Protein AF-X5P1B4-F1 (afdb_monomer_lite)

Secondary structure (DSSP, 8-state):
-HHHHHHHHHHHHHHHHHHHHHHHHHHHHHTHHHH-GGGHHHHHHHHHHHHHHHHHHHTT-STTTHHHHHHHHHHHHHHHHHHHHHHHHH-GGGGGGGSTHHHHHHHHH-HHHHHHHHHHHHHTTTTHHHHHHTHHHH-HHHHHHHIIIIIHHHHHHHHHHHHHHHHHTTT--S-HHHHTTTGGGHHHHHHHHHHHHHHHHHHHHHHHH-

Radius of gyration: 18.95 Å; chains: 1; bounding box: 44×53×45 Å

Structure (mmCIF, N/CA/C/O backbone):
data_AF-X5P1B4-F1
#
_entry.id   AF-X5P1B4-F1
#
loop_
_atom_site.group_PDB
_atom_site.id
_atom_site.type_symbol
_atom_site.label_atom_id
_atom_site.label_alt_id
_atom_site.label_comp_id
_atom_site.label_asym_id
_atom_site.label_entity_id
_atom_site.label_seq_id
_atom_site.pdbx_PDB_ins_code
_atom_site.Cartn_x
_atom_site.Cartn_y
_atom_site.Cartn_z
_atom_site.occupancy
_atom_site.B_iso_or_equiv
_atom_site.auth_seq_id
_atom_site.auth_comp_id
_atom_site.auth_asym_id
_atom_site.auth_atom_id
_atom_site.pdbx_PDB_model_num
ATOM 1 N N . MET A 1 1 ? -8.099 34.482 13.324 1.00 72.50 1 MET A N 1
ATOM 2 C CA . MET A 1 1 ? -7.264 33.867 12.267 1.00 72.50 1 MET A CA 1
ATOM 3 C C . MET A 1 1 ? -6.942 32.407 12.576 1.00 72.50 1 MET A C 1
ATOM 5 O O . MET A 1 1 ? -7.313 31.563 11.778 1.00 72.50 1 MET A O 1
ATOM 9 N N . ILE A 1 2 ? -6.377 32.092 13.750 1.00 85.25 2 ILE A N 1
ATOM 10 C CA . ILE A 1 2 ? -6.062 30.707 14.1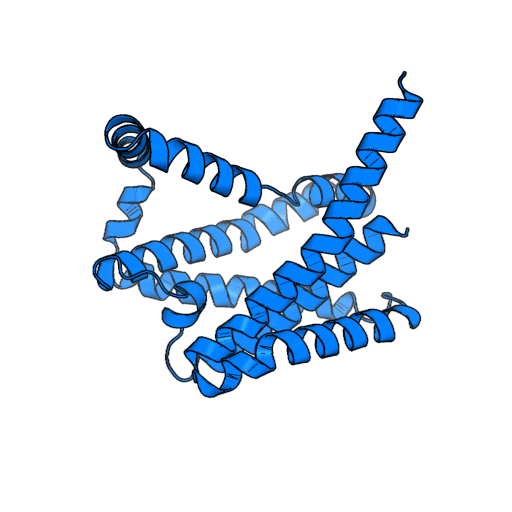72 1.00 85.25 2 ILE A CA 1
ATOM 11 C C . ILE A 1 2 ? -7.299 29.793 14.151 1.00 85.25 2 ILE A C 1
ATOM 13 O O . ILE A 1 2 ? -7.243 28.706 13.592 1.00 85.25 2 ILE A O 1
ATOM 17 N N . LEU A 1 3 ? -8.442 30.269 14.661 1.00 85.88 3 LEU A N 1
ATOM 18 C CA . LEU A 1 3 ? -9.695 29.504 14.647 1.00 85.88 3 LEU A CA 1
ATOM 19 C C . LEU A 1 3 ? -10.182 29.181 13.221 1.00 85.88 3 LEU A C 1
ATOM 21 O O . LEU A 1 3 ? -10.647 28.081 12.965 1.00 85.88 3 LEU A O 1
ATOM 25 N N . GLY A 1 4 ? -10.034 30.122 12.281 1.00 88.94 4 GLY A N 1
ATOM 26 C CA . GLY A 1 4 ? -10.436 29.924 10.884 1.00 88.94 4 GLY A CA 1
ATOM 27 C C . GLY A 1 4 ? -9.553 28.906 10.165 1.00 88.94 4 GLY A C 1
ATOM 28 O O . GLY A 1 4 ? -10.066 28.031 9.482 1.00 88.94 4 GLY A O 1
ATOM 29 N N . ILE A 1 5 ? -8.236 28.967 10.384 1.00 90.31 5 ILE A N 1
ATOM 30 C CA . ILE A 1 5 ? -7.285 27.978 9.854 1.00 90.31 5 ILE A CA 1
ATOM 31 C C . ILE A 1 5 ? -7.555 26.594 10.466 1.00 90.31 5 ILE A C 1
ATOM 33 O O . ILE A 1 5 ? -7.533 25.599 9.750 1.00 90.31 5 ILE A O 1
ATOM 37 N N . GLY A 1 6 ? -7.883 26.535 11.762 1.00 87.12 6 GLY A N 1
ATOM 38 C CA . GLY A 1 6 ? -8.272 25.294 12.436 1.00 87.12 6 GLY A CA 1
ATOM 39 C C . GLY A 1 6 ? -9.547 24.670 11.862 1.00 87.12 6 GLY A C 1
ATOM 40 O O . GLY A 1 6 ? -9.573 23.471 11.609 1.00 87.12 6 GLY A O 1
ATOM 41 N N . ILE A 1 7 ? -10.577 25.479 11.585 1.00 90.62 7 ILE A N 1
ATOM 42 C CA . ILE A 1 7 ? -11.820 25.011 10.946 1.00 90.62 7 ILE A CA 1
ATOM 43 C C . ILE A 1 7 ? -11.540 24.474 9.538 1.00 90.62 7 ILE A C 1
ATOM 45 O O . ILE A 1 7 ? -12.045 23.412 9.181 1.00 90.62 7 ILE A O 1
ATOM 49 N N . VAL A 1 8 ? -10.710 25.171 8.754 1.00 91.00 8 VAL A N 1
ATOM 50 C CA . VAL A 1 8 ? -10.321 24.711 7.412 1.00 91.00 8 VAL A CA 1
ATOM 51 C C . VAL A 1 8 ? -9.575 23.377 7.496 1.00 91.00 8 VAL A C 1
ATOM 53 O O . VAL A 1 8 ? -9.954 22.435 6.805 1.00 91.00 8 VAL A O 1
ATOM 56 N N . GLY A 1 9 ? -8.587 23.251 8.387 1.00 84.12 9 GLY A N 1
ATOM 57 C CA . GLY A 1 9 ? -7.854 21.999 8.594 1.00 84.12 9 GLY A CA 1
ATOM 58 C C . GLY A 1 9 ? -8.762 20.834 8.996 1.00 84.12 9 GLY A C 1
ATOM 59 O O . GLY A 1 9 ? -8.704 19.773 8.382 1.00 84.12 9 GLY A O 1
ATOM 60 N N . ALA A 1 10 ? -9.664 21.051 9.958 1.00 82.50 10 ALA A N 1
ATOM 61 C CA . ALA A 1 10 ? -10.632 20.036 10.372 1.00 82.50 10 ALA A CA 1
ATOM 62 C C . ALA A 1 10 ? -11.568 19.627 9.221 1.00 82.50 10 ALA A C 1
ATOM 64 O O . ALA A 1 10 ? -11.827 18.443 9.032 1.00 82.50 10 ALA A O 1
ATOM 65 N N . SER A 1 11 ? -12.042 20.583 8.413 1.00 85.19 11 SER A N 1
ATOM 66 C CA . SER A 1 11 ? -12.909 20.284 7.264 1.00 85.19 11 SER A CA 1
ATOM 67 C C . SER A 1 11 ? -12.206 19.464 6.177 1.00 85.19 11 SER A C 1
ATOM 69 O O . SER A 1 11 ? -12.819 18.565 5.605 1.00 85.19 11 SER A O 1
ATOM 71 N N . LEU A 1 12 ? -10.916 19.724 5.933 1.00 85.12 12 LEU A N 1
ATOM 72 C CA . LEU A 1 12 ? -10.100 18.943 5.001 1.00 85.12 12 LEU A CA 1
ATOM 73 C C . LEU A 1 12 ? -9.875 17.517 5.519 1.00 85.12 12 LEU A C 1
ATOM 75 O O . LEU A 1 12 ? -10.022 16.571 4.752 1.00 85.12 12 LEU A O 1
ATOM 79 N N . PHE A 1 13 ? -9.610 17.361 6.820 1.00 80.19 13 PHE A N 1
ATOM 80 C CA . PHE A 1 13 ? -9.471 16.049 7.457 1.00 80.19 13 PHE A CA 1
ATOM 81 C C . PHE A 1 13 ? -10.766 15.224 7.384 1.00 80.19 13 PHE A C 1
ATOM 83 O O . PHE A 1 13 ? -10.730 14.045 7.049 1.00 80.19 13 PHE A O 1
ATOM 90 N N . PHE A 1 14 ? -11.929 15.846 7.609 1.00 80.69 14 PHE A N 1
ATOM 91 C CA . PHE A 1 14 ? -13.221 15.182 7.401 1.00 80.69 14 PHE A CA 1
ATOM 92 C C . PHE A 1 14 ? -13.440 14.768 5.941 1.00 80.69 14 PHE A C 1
ATOM 94 O O . PHE A 1 14 ? -13.997 13.701 5.689 1.00 80.69 14 PHE A O 1
ATOM 101 N N . GLY A 1 15 ? -13.005 15.592 4.984 1.00 82.81 15 GLY A N 1
ATOM 102 C CA . GLY A 1 15 ? -13.037 15.244 3.564 1.00 82.81 15 GLY A CA 1
ATOM 103 C C . GLY A 1 15 ? -12.228 13.980 3.265 1.00 82.81 15 GLY A C 1
ATOM 10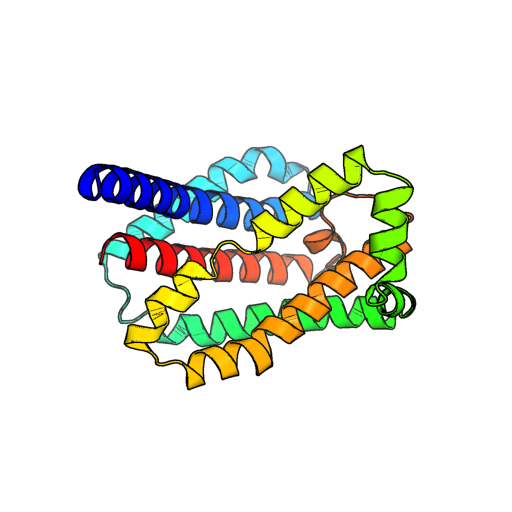4 O O . GLY A 1 15 ? -12.750 13.055 2.645 1.00 82.81 15 GLY A O 1
ATOM 105 N N . ASP A 1 16 ? -10.994 13.911 3.764 1.00 80.31 16 ASP A N 1
ATOM 106 C CA . ASP A 1 16 ? -10.127 12.738 3.614 1.00 80.31 16 ASP A CA 1
ATOM 107 C C . ASP A 1 16 ? -10.724 11.485 4.276 1.00 80.31 16 ASP A C 1
ATOM 109 O O . ASP A 1 16 ? -10.814 10.420 3.657 1.00 80.31 16 ASP A O 1
ATOM 113 N N . ALA A 1 17 ? -11.265 11.636 5.489 1.00 75.88 17 ALA A N 1
ATOM 114 C CA . ALA A 1 17 ? -11.892 10.546 6.228 1.00 75.88 17 ALA A CA 1
ATOM 115 C C . ALA A 1 17 ? -13.125 9.943 5.525 1.00 75.88 17 ALA A C 1
ATOM 117 O O . ALA A 1 17 ? -13.462 8.781 5.757 1.00 75.88 17 ALA A O 1
ATOM 118 N N . VAL A 1 18 ? -13.797 10.709 4.657 1.00 82.12 18 VAL A N 1
ATOM 119 C CA . VAL A 1 18 ? -14.939 10.242 3.853 1.00 82.12 18 VAL A CA 1
ATOM 120 C C . VAL A 1 18 ? -14.488 9.626 2.525 1.00 82.12 18 VAL A C 1
ATOM 122 O O . VAL A 1 18 ? -15.041 8.608 2.105 1.00 82.12 18 VAL A O 1
ATOM 125 N N . ILE A 1 19 ? -13.499 10.223 1.854 1.00 84.88 19 ILE A N 1
ATOM 126 C CA . ILE A 1 19 ? -13.048 9.788 0.522 1.00 84.88 19 ILE A CA 1
ATOM 127 C C . ILE A 1 19 ? -12.245 8.486 0.607 1.00 84.88 19 ILE A C 1
ATOM 129 O O . ILE A 1 19 ? -12.462 7.576 -0.197 1.00 84.88 19 ILE A O 1
ATOM 133 N N . THR A 1 20 ? -11.357 8.361 1.593 1.00 84.88 20 THR A N 1
ATOM 134 C CA . THR A 1 20 ? -10.425 7.232 1.704 1.00 84.88 20 THR A CA 1
ATOM 135 C C . THR A 1 20 ? -11.125 5.868 1.805 1.00 84.88 20 THR A C 1
ATOM 137 O O . THR A 1 20 ? -10.763 4.971 1.034 1.00 84.88 20 THR A O 1
ATOM 140 N N . PRO A 1 21 ? -12.168 5.673 2.640 1.00 83.56 21 PRO A N 1
ATOM 141 C CA . PRO A 1 21 ? -12.945 4.433 2.654 1.00 83.56 21 PRO A CA 1
ATOM 142 C C . PRO A 1 21 ? -13.605 4.104 1.313 1.00 83.56 21 PRO A C 1
ATOM 144 O O . PRO A 1 21 ? -13.588 2.956 0.869 1.00 83.56 21 PRO A O 1
ATOM 147 N N . ALA A 1 22 ? -14.175 5.115 0.650 1.00 86.56 22 ALA A N 1
ATOM 148 C CA . ALA A 1 22 ? -14.893 4.928 -0.603 1.00 86.56 22 ALA A CA 1
ATOM 149 C C . ALA A 1 22 ? -13.952 4.479 -1.727 1.00 86.56 22 ALA A C 1
ATOM 151 O O . ALA A 1 22 ? -14.224 3.478 -2.391 1.00 86.56 22 ALA A O 1
ATOM 152 N N . ILE A 1 23 ? -12.826 5.179 -1.896 1.00 87.88 23 ILE A N 1
ATOM 153 C CA . ILE A 1 23 ? -11.827 4.854 -2.918 1.00 87.88 23 ILE A CA 1
ATOM 154 C C . ILE A 1 23 ? -11.142 3.522 -2.608 1.00 87.88 23 ILE A C 1
ATOM 156 O O . ILE A 1 23 ? -10.987 2.699 -3.503 1.00 87.88 23 ILE A O 1
ATOM 160 N N . SER A 1 24 ? -10.795 3.255 -1.347 1.00 87.44 24 SER A N 1
ATOM 161 C CA . SER A 1 24 ? -10.120 2.006 -0.969 1.00 87.44 24 SER A CA 1
ATOM 162 C C . SER A 1 24 ? -10.977 0.773 -1.267 1.00 87.44 24 SER A C 1
ATOM 164 O O . SER A 1 24 ? -10.501 -0.171 -1.898 1.00 87.44 24 SER A O 1
ATOM 166 N N . VAL A 1 25 ? -12.252 0.778 -0.856 1.00 87.50 25 VAL A N 1
ATOM 167 C CA . VAL A 1 25 ? -13.157 -0.358 -1.103 1.00 87.50 25 VAL A CA 1
ATOM 168 C C . VAL A 1 25 ? -13.472 -0.495 -2.592 1.00 87.50 25 VAL A C 1
ATOM 170 O O . VAL A 1 25 ? -13.542 -1.617 -3.088 1.00 87.50 25 VAL A O 1
ATOM 173 N N . LEU A 1 26 ? -13.621 0.612 -3.328 1.00 89.50 26 LEU A N 1
ATOM 174 C CA . LEU A 1 26 ? -13.794 0.565 -4.781 1.00 89.50 26 LEU A CA 1
ATOM 175 C C . LEU A 1 26 ? -12.597 -0.117 -5.460 1.00 89.50 26 LEU A C 1
ATOM 177 O O . LEU A 1 26 ? -12.790 -1.105 -6.164 1.00 89.50 26 LEU A O 1
ATOM 181 N N . SER A 1 27 ? -11.373 0.329 -5.165 1.00 86.94 27 SER A N 1
ATOM 182 C CA . SER A 1 27 ? -10.138 -0.230 -5.732 1.00 86.94 27 SER A CA 1
ATOM 183 C C . SER A 1 27 ? -9.953 -1.718 -5.416 1.00 86.94 27 SER A C 1
ATOM 185 O O . SER A 1 27 ? -9.462 -2.473 -6.253 1.00 86.94 27 SER A O 1
ATOM 187 N N . ALA A 1 28 ? -10.366 -2.180 -4.229 1.00 86.00 28 ALA A N 1
ATOM 188 C CA . ALA A 1 28 ? -10.330 -3.605 -3.891 1.00 86.00 28 ALA A CA 1
ATOM 189 C C . ALA A 1 28 ? -11.310 -4.436 -4.738 1.00 86.00 28 ALA A C 1
ATOM 191 O O . ALA A 1 28 ? -10.983 -5.547 -5.160 1.00 86.00 28 ALA A O 1
ATOM 192 N N . VAL A 1 29 ? -12.504 -3.895 -4.996 1.00 84.69 29 VAL A N 1
ATOM 193 C CA . VAL A 1 29 ? -13.578 -4.559 -5.749 1.00 84.69 29 VAL A CA 1
ATOM 194 C C . VAL A 1 29 ? -13.324 -4.522 -7.261 1.00 84.69 29 VAL A C 1
ATOM 196 O O . VAL A 1 29 ? -13.698 -5.460 -7.967 1.00 84.69 29 VAL A O 1
ATOM 199 N N . GLU A 1 30 ? -12.632 -3.500 -7.770 1.00 84.50 30 GLU A N 1
ATOM 200 C CA . GLU A 1 30 ? -12.236 -3.398 -9.182 1.00 84.50 30 GLU A CA 1
ATOM 201 C C . GLU A 1 30 ? -11.391 -4.584 -9.661 1.00 84.50 30 GLU A C 1
ATOM 203 O O . GLU A 1 30 ? -11.458 -4.943 -10.837 1.00 84.50 30 GLU A O 1
ATOM 208 N N . GLY A 1 31 ? -10.686 -5.278 -8.761 1.00 77.31 31 GLY A N 1
ATOM 209 C CA . GLY A 1 31 ? -9.964 -6.508 -9.092 1.00 77.31 31 GLY A CA 1
ATOM 210 C C . GLY A 1 31 ? -10.834 -7.621 -9.676 1.00 77.31 31 GLY A C 1
ATOM 211 O O . GLY A 1 31 ? -10.343 -8.459 -10.431 1.00 77.31 31 GLY A O 1
ATOM 212 N N . MET A 1 32 ? -12.145 -7.611 -9.415 1.00 77.25 32 MET A N 1
ATOM 213 C CA . MET A 1 32 ? -13.078 -8.555 -10.040 1.00 77.25 32 MET A CA 1
ATOM 214 C C . MET A 1 32 ? -13.200 -8.359 -11.558 1.00 77.25 32 MET A C 1
ATOM 216 O O . MET A 1 32 ? -13.499 -9.321 -12.267 1.00 77.25 32 MET A O 1
ATOM 220 N N . ASN A 1 33 ? -12.940 -7.152 -12.073 1.00 77.94 33 ASN A N 1
ATOM 221 C CA . ASN A 1 33 ? -12.970 -6.881 -13.513 1.00 77.94 33 ASN A CA 1
ATOM 222 C C . ASN A 1 33 ? -11.871 -7.637 -14.265 1.00 77.94 33 ASN A C 1
ATOM 224 O O . ASN A 1 33 ? -12.059 -7.978 -15.432 1.00 77.94 33 ASN A O 1
ATOM 228 N N . VAL A 1 34 ? -10.758 -7.939 -13.588 1.00 73.50 34 VAL A N 1
ATOM 229 C CA . VAL A 1 34 ? -9.659 -8.749 -14.135 1.00 73.50 34 VAL A CA 1
ATOM 230 C C . VAL A 1 34 ? -10.059 -10.226 -14.235 1.00 73.50 34 VAL A C 1
ATOM 232 O O . VAL A 1 34 ? -9.610 -10.923 -15.139 1.00 73.50 34 VAL A O 1
ATOM 235 N N . VAL A 1 35 ? -10.960 -10.703 -13.362 1.00 69.75 35 VAL A N 1
ATOM 236 C CA . VAL A 1 35 ? -11.510 -12.073 -13.424 1.00 69.75 35 VAL A CA 1
ATOM 237 C C . VAL A 1 35 ? -12.472 -12.218 -14.605 1.00 69.75 35 VAL A C 1
ATOM 239 O O . VAL A 1 35 ? -12.392 -13.178 -15.369 1.00 69.75 35 VAL A O 1
ATOM 242 N N . THR A 1 36 ? -13.427 -11.293 -14.740 1.00 74.25 36 THR A N 1
ATOM 243 C CA . THR A 1 36 ? -14.328 -11.244 -15.895 1.00 74.25 36 THR A CA 1
ATOM 244 C C . THR A 1 36 ? -14.864 -9.829 -16.116 1.00 74.25 36 THR A C 1
ATOM 246 O O . THR A 1 36 ? -15.416 -9.227 -15.188 1.00 74.25 36 THR A O 1
ATOM 249 N N . PRO A 1 37 ? -14.830 -9.319 -17.364 1.00 74.50 37 PRO A N 1
ATOM 250 C CA . PRO A 1 37 ? -15.434 -8.032 -17.713 1.00 74.50 37 PRO A CA 1
ATOM 251 C C . PRO A 1 37 ? -16.939 -7.966 -17.419 1.00 74.50 37 PRO A C 1
ATOM 253 O O . PRO A 1 37 ? -17.511 -6.885 -17.353 1.00 74.50 37 PRO A O 1
ATOM 256 N N . THR A 1 38 ? -17.594 -9.113 -17.213 1.00 78.06 38 THR A N 1
ATOM 257 C CA . THR A 1 38 ? -19.023 -9.198 -16.870 1.00 78.06 38 THR A CA 1
ATOM 258 C C . THR A 1 38 ? -19.342 -8.530 -15.527 1.00 78.06 38 THR A C 1
ATOM 260 O O . THR A 1 38 ? -20.476 -8.108 -15.313 1.00 78.06 38 THR A O 1
ATOM 263 N N . PHE A 1 39 ? -18.362 -8.398 -14.624 1.00 79.19 39 PHE A N 1
ATOM 264 C CA . PHE A 1 39 ? -18.570 -7.772 -13.317 1.00 79.19 39 PHE A CA 1
ATOM 265 C C . PHE A 1 39 ? -18.489 -6.240 -13.319 1.00 79.19 39 PHE A C 1
ATOM 267 O O . PHE A 1 39 ? -18.926 -5.641 -12.338 1.00 79.19 39 PHE A O 1
ATOM 274 N N . GLN A 1 40 ? -18.054 -5.602 -14.414 1.00 80.69 40 GLN A N 1
ATOM 275 C CA . GLN A 1 40 ? -17.952 -4.136 -14.546 1.00 80.69 40 GLN A CA 1
ATOM 276 C C . GLN A 1 40 ? -19.198 -3.378 -14.048 1.00 80.69 40 GLN A C 1
ATOM 278 O O . GLN A 1 40 ? -19.058 -2.502 -13.192 1.00 80.69 40 GLN A O 1
ATOM 283 N N . PRO A 1 41 ? -20.431 -3.732 -14.471 1.00 87.25 41 PRO A N 1
ATOM 284 C CA . PRO A 1 41 ? -21.637 -3.028 -14.026 1.00 87.25 41 PRO A CA 1
ATOM 285 C C . PRO A 1 41 ? -21.956 -3.220 -12.536 1.00 87.25 41 PRO A C 1
ATOM 287 O O . PRO A 1 41 ? -22.737 -2.459 -11.968 1.00 87.25 41 PRO A O 1
ATOM 290 N N . TYR A 1 42 ? -21.382 -4.247 -11.904 1.00 86.19 42 TYR A N 1
ATOM 291 C CA . TYR A 1 42 ? -21.655 -4.634 -10.522 1.00 86.19 42 TYR A CA 1
ATOM 292 C C . TYR A 1 42 ? -20.629 -4.097 -9.523 1.00 86.19 42 TYR A C 1
ATOM 294 O O . TYR A 1 42 ? -20.919 -4.118 -8.329 1.00 86.19 42 TYR A O 1
ATOM 302 N N . VAL A 1 43 ? -19.482 -3.575 -9.979 1.00 86.00 43 VAL A N 1
ATOM 303 C CA . VAL A 1 43 ? -18.433 -3.023 -9.104 1.00 86.00 43 VAL A CA 1
ATOM 304 C C . VAL A 1 43 ? -18.999 -1.933 -8.196 1.00 86.00 43 VAL A C 1
ATOM 306 O O . VAL A 1 43 ? -18.974 -2.079 -6.977 1.00 86.00 43 VAL A O 1
ATOM 309 N N . VAL A 1 44 ? -19.599 -0.887 -8.774 1.00 89.88 44 VAL A N 1
ATOM 310 C CA . VAL A 1 44 ? -20.133 0.246 -7.998 1.00 89.88 44 VAL A CA 1
ATOM 311 C C . VAL A 1 44 ? -21.262 -0.183 -7.041 1.00 89.88 44 VAL A C 1
ATOM 313 O O . VAL A 1 44 ? -21.165 0.130 -5.852 1.00 89.88 44 VAL A O 1
ATOM 316 N N . PRO A 1 45 ? -22.306 -0.928 -7.475 1.00 91.50 45 PRO A N 1
ATOM 317 C CA . PRO A 1 45 ? -23.325 -1.437 -6.556 1.00 91.50 45 PRO A CA 1
ATOM 318 C C . PRO A 1 45 ? -22.754 -2.288 -5.418 1.00 91.50 45 PRO A C 1
ATOM 320 O O . PRO A 1 45 ? -23.186 -2.143 -4.275 1.00 91.50 45 PRO A O 1
ATOM 323 N N . LEU A 1 46 ? -21.779 -3.155 -5.703 1.00 87.62 46 LEU A N 1
ATOM 324 C CA . LEU A 1 46 ? -21.183 -4.015 -4.686 1.00 87.62 46 LEU A CA 1
ATOM 325 C C . LEU A 1 46 ? -20.372 -3.205 -3.671 1.00 87.62 46 LEU A C 1
ATOM 327 O O . LEU A 1 46 ? -20.522 -3.426 -2.472 1.00 87.62 46 LEU A O 1
ATOM 331 N N . THR A 1 47 ? -19.582 -2.228 -4.123 1.00 88.00 47 THR A N 1
ATOM 332 C CA . THR A 1 47 ? -18.867 -1.294 -3.243 1.00 88.00 47 THR A CA 1
ATOM 333 C C . THR A 1 47 ? -19.832 -0.573 -2.302 1.00 88.00 47 THR A C 1
ATOM 335 O O . THR A 1 47 ? -19.577 -0.517 -1.101 1.00 88.00 47 THR A O 1
ATOM 338 N N . LEU A 1 48 ? -20.977 -0.091 -2.803 1.00 89.94 48 LEU A N 1
ATOM 339 C CA . LEU A 1 48 ? -22.003 0.546 -1.967 1.00 89.94 48 LEU A CA 1
ATOM 340 C C . LEU A 1 48 ? -22.578 -0.414 -0.917 1.00 89.94 48 LEU A C 1
ATOM 342 O O . LEU A 1 48 ? -22.750 -0.022 0.235 1.00 89.94 48 LEU A O 1
ATOM 346 N N . VAL A 1 49 ? -22.847 -1.669 -1.290 1.00 90.62 49 VAL A N 1
ATOM 347 C CA . VAL A 1 49 ? -23.340 -2.699 -0.359 1.00 90.62 49 VAL A CA 1
ATOM 348 C C . VAL A 1 49 ? -22.300 -3.026 0.713 1.00 90.62 49 VAL A C 1
ATOM 350 O O . VAL A 1 49 ? -22.652 -3.118 1.891 1.00 90.62 49 VAL A O 1
ATOM 353 N N . ILE A 1 50 ? -21.027 -3.170 0.333 1.00 86.00 50 ILE A N 1
ATOM 354 C CA . ILE A 1 50 ? -19.927 -3.424 1.271 1.00 86.00 50 ILE A CA 1
ATOM 355 C C . ILE A 1 50 ? -19.808 -2.256 2.245 1.00 86.00 50 ILE A C 1
ATOM 357 O O . ILE A 1 50 ? -19.862 -2.478 3.451 1.00 86.00 50 ILE A O 1
ATOM 361 N N . LEU A 1 51 ? -19.733 -1.017 1.751 1.00 84.62 51 LEU A N 1
ATOM 362 C CA . LEU A 1 51 ? -19.676 0.172 2.602 1.00 84.62 51 LEU A CA 1
ATOM 363 C C . LEU A 1 51 ? -20.885 0.239 3.544 1.00 84.62 51 LEU A C 1
ATOM 365 O O . LEU A 1 51 ? -20.705 0.400 4.749 1.00 84.62 51 LEU A O 1
ATOM 369 N N . ALA A 1 52 ? -22.106 0.034 3.043 1.00 87.31 52 ALA A N 1
ATOM 370 C CA . ALA A 1 52 ? -23.308 0.030 3.873 1.00 87.31 52 ALA A CA 1
ATOM 371 C C . ALA A 1 52 ? -23.240 -1.022 4.994 1.00 87.31 52 ALA A C 1
ATOM 373 O O . ALA A 1 52 ? -23.579 -0.713 6.135 1.00 87.31 52 ALA A O 1
ATOM 374 N N . MET A 1 53 ? -22.755 -2.237 4.709 1.00 83.75 53 MET A N 1
ATOM 375 C CA . MET A 1 53 ? -22.531 -3.263 5.736 1.00 83.75 53 MET A CA 1
ATOM 376 C C . MET A 1 53 ? -21.464 -2.849 6.753 1.00 83.75 53 MET A C 1
ATOM 378 O O . MET A 1 53 ? -21.668 -3.002 7.954 1.00 83.75 53 MET A O 1
ATOM 382 N N . VAL A 1 54 ? -20.340 -2.308 6.285 1.00 77.12 54 VAL A N 1
ATOM 383 C CA . VAL A 1 54 ? -19.213 -1.856 7.116 1.00 77.12 54 VAL A CA 1
ATOM 384 C C . VAL A 1 54 ? -19.665 -0.775 8.098 1.00 77.12 54 VAL A C 1
ATOM 386 O O . VAL A 1 54 ? -19.405 -0.892 9.297 1.00 77.12 54 VAL A O 1
ATOM 389 N N . PHE A 1 55 ? -20.409 0.225 7.620 1.00 77.69 55 PHE A N 1
ATOM 390 C CA . PHE A 1 55 ? -21.018 1.265 8.455 1.00 77.69 55 PHE A CA 1
ATOM 391 C C . PHE A 1 55 ? -22.133 0.714 9.357 1.00 77.69 55 PHE A C 1
ATOM 393 O O . PHE A 1 55 ? -22.270 1.136 10.503 1.00 77.69 55 PHE A O 1
ATOM 400 N N . ALA A 1 56 ? -22.922 -0.259 8.895 1.00 81.06 56 ALA A N 1
ATOM 401 C CA . ALA A 1 56 ? -23.975 -0.862 9.711 1.00 81.06 56 ALA A CA 1
ATOM 402 C C . ALA A 1 56 ? -23.420 -1.681 10.884 1.00 81.06 56 ALA A C 1
ATOM 404 O O . ALA A 1 56 ? -24.025 -1.679 11.953 1.00 81.06 56 ALA A O 1
ATOM 405 N N . VAL A 1 57 ? -22.285 -2.366 10.711 1.00 73.44 57 VAL A N 1
ATOM 406 C CA . VAL A 1 57 ? -21.636 -3.165 11.764 1.00 73.44 57 VAL A CA 1
ATOM 407 C C . VAL A 1 57 ? -20.918 -2.279 12.792 1.00 73.44 57 VAL A C 1
ATOM 409 O O . VAL A 1 57 ? -20.855 -2.647 13.964 1.00 73.44 57 VAL A O 1
ATOM 412 N N . GLN A 1 58 ? -20.467 -1.077 12.408 1.00 70.12 58 GLN A N 1
ATOM 413 C CA . GLN A 1 58 ? -19.791 -0.128 13.313 1.00 70.12 58 GLN A CA 1
ATOM 414 C C . GLN A 1 58 ? -20.579 0.195 14.579 1.00 70.12 58 GLN A C 1
ATOM 416 O O . GLN A 1 58 ? -19.992 0.333 15.652 1.00 70.12 58 GLN A O 1
ATOM 421 N N . ARG A 1 59 ? -21.912 0.265 14.485 1.00 69.38 59 ARG A N 1
ATOM 422 C CA . ARG A 1 59 ? -22.786 0.597 15.624 1.00 69.38 59 ARG A CA 1
ATOM 423 C C . ARG A 1 59 ? -22.653 -0.359 16.815 1.00 69.38 59 ARG A C 1
ATOM 425 O O . ARG A 1 59 ? -23.133 -0.033 17.895 1.00 69.38 59 ARG A O 1
ATOM 432 N N . PHE A 1 60 ? -22.086 -1.550 16.612 1.00 67.12 60 PHE A N 1
ATOM 433 C CA . PHE A 1 60 ? -21.941 -2.578 17.643 1.00 67.12 60 PHE A CA 1
ATOM 434 C C . PHE A 1 60 ? -20.606 -2.495 18.406 1.00 67.12 60 PHE A C 1
ATOM 436 O O . PHE A 1 60 ? -20.389 -3.278 19.328 1.00 67.12 60 PHE A O 1
ATOM 443 N N . GLY A 1 61 ? -19.751 -1.517 18.083 1.00 64.00 61 GLY A N 1
ATOM 444 C CA . GLY A 1 61 ? -18.491 -1.253 18.776 1.00 64.00 61 GLY A CA 1
ATOM 445 C C . GLY A 1 61 ? -17.301 -2.046 18.222 1.00 64.00 61 GLY A C 1
ATOM 446 O O . GLY A 1 61 ? -17.414 -3.199 17.815 1.00 64.00 61 GLY A O 1
ATOM 447 N N . THR A 1 62 ? -16.124 -1.418 18.225 1.00 63.81 62 THR A N 1
ATOM 448 C CA . THR A 1 62 ? -14.869 -1.955 17.659 1.00 63.81 62 THR A CA 1
ATOM 449 C C . THR A 1 62 ? -14.110 -2.894 18.607 1.00 63.81 62 THR A C 1
ATOM 451 O O . THR A 1 62 ? -13.176 -3.579 18.184 1.00 63.81 62 THR A O 1
ATOM 454 N N . GLY A 1 63 ? -14.528 -2.985 19.876 1.00 59.62 63 GLY A N 1
ATOM 455 C CA . GLY A 1 63 ? -13.785 -3.666 20.945 1.00 59.62 63 GLY A CA 1
ATOM 456 C C . GLY A 1 63 ? -13.546 -5.168 20.736 1.00 59.62 63 GLY A C 1
ATOM 457 O O . GLY A 1 63 ? -12.527 -5.682 21.183 1.00 59.62 63 GLY A O 1
ATOM 458 N N . GLY A 1 64 ? -14.438 -5.875 20.032 1.00 58.38 64 GLY A N 1
ATOM 459 C CA . GLY A 1 64 ? -14.261 -7.302 19.716 1.00 58.38 64 GLY A CA 1
ATOM 460 C C . GLY A 1 64 ? -13.499 -7.573 18.414 1.00 58.38 64 GLY A C 1
ATOM 461 O O . GLY A 1 64 ? -12.943 -8.654 18.237 1.00 58.38 64 GLY A O 1
ATOM 462 N N . VAL A 1 65 ? -13.456 -6.600 17.500 1.00 63.16 65 VAL A N 1
ATOM 463 C CA . VAL A 1 65 ? -12.956 -6.801 16.129 1.00 63.16 65 VAL A CA 1
ATOM 464 C C . VAL A 1 65 ? -11.460 -6.490 16.009 1.00 63.16 65 VAL A C 1
ATOM 466 O O . VAL A 1 65 ? -10.768 -7.081 15.180 1.00 63.16 65 VAL A O 1
ATOM 469 N N . GLY A 1 66 ? -10.927 -5.649 16.905 1.00 65.06 66 GLY A N 1
ATOM 470 C CA . GLY A 1 66 ? -9.507 -5.279 16.933 1.00 65.06 66 GLY A CA 1
ATOM 471 C C . GLY A 1 66 ? -8.543 -6.468 17.047 1.00 65.06 66 GLY A C 1
ATOM 472 O O . GLY A 1 66 ? -7.441 -6.416 16.504 1.00 65.06 66 GLY A O 1
ATOM 473 N N . LEU A 1 67 ? -8.970 -7.576 17.666 1.00 71.69 67 LEU A N 1
ATOM 474 C CA . LEU A 1 67 ? -8.147 -8.785 17.803 1.00 71.69 67 LEU A CA 1
ATOM 475 C C . LEU A 1 67 ? -7.947 -9.527 16.469 1.00 71.69 67 LEU A C 1
ATOM 477 O O . LEU A 1 67 ? -6.945 -10.212 16.284 1.00 71.69 67 LEU A O 1
ATOM 481 N N . VAL A 1 68 ? -8.887 -9.371 15.532 1.00 80.94 68 VAL A N 1
ATOM 482 C CA . VAL A 1 68 ? -8.847 -9.976 14.190 1.00 80.94 68 VAL A CA 1
ATOM 483 C C . VAL A 1 68 ? -8.151 -9.049 13.190 1.00 80.94 68 VAL A C 1
ATOM 485 O O . VAL A 1 68 ? -7.535 -9.520 12.235 1.00 80.94 68 VAL A O 1
ATOM 488 N N . PHE A 1 69 ? -8.182 -7.736 13.428 1.00 83.75 69 PHE A N 1
ATOM 489 C CA . PHE A 1 69 ? -7.614 -6.738 12.520 1.00 83.75 69 PHE A CA 1
ATOM 490 C C . PHE A 1 69 ? -6.108 -6.901 12.324 1.00 83.75 69 PHE A C 1
ATOM 492 O O . PHE A 1 69 ? -5.643 -6.931 11.185 1.00 83.75 69 PHE A O 1
ATOM 499 N N . GLY A 1 70 ? -5.352 -7.067 13.413 1.00 86.62 70 GLY A N 1
ATOM 500 C CA . GLY A 1 70 ? -3.899 -7.251 13.354 1.00 86.62 70 GLY A CA 1
ATOM 501 C C . GLY A 1 70 ? -3.476 -8.447 12.486 1.00 86.62 70 GLY A C 1
ATOM 502 O O . GLY A 1 70 ? -2.746 -8.249 11.513 1.00 86.62 70 GLY A O 1
ATOM 503 N N . PRO A 1 71 ? -3.956 -9.674 12.771 1.00 91.00 71 PRO A N 1
ATOM 504 C CA . PRO A 1 71 ? -3.645 -10.856 11.970 1.00 91.00 71 PRO A CA 1
ATOM 505 C C . PRO A 1 71 ? -4.040 -10.730 10.496 1.00 91.00 71 PRO A C 1
ATOM 507 O O . PRO A 1 71 ? -3.235 -11.059 9.630 1.00 91.00 71 PRO A O 1
ATOM 510 N N . VAL A 1 72 ? -5.240 -10.220 10.189 1.00 91.94 72 VAL A N 1
ATOM 511 C CA . VAL A 1 72 ? -5.690 -10.051 8.794 1.00 91.94 72 VAL A CA 1
ATOM 512 C C . VAL A 1 72 ? -4.801 -9.054 8.051 1.00 91.94 72 VAL A C 1
ATOM 514 O O . VAL A 1 72 ? -4.406 -9.309 6.916 1.00 91.94 72 VAL A O 1
ATOM 517 N N . THR A 1 73 ? -4.422 -7.958 8.708 1.00 91.38 73 THR A N 1
ATOM 518 C CA . THR A 1 73 ? -3.539 -6.936 8.129 1.00 91.38 73 THR A CA 1
ATOM 519 C C . THR A 1 73 ? -2.132 -7.488 7.891 1.00 91.38 73 THR A C 1
ATOM 521 O O . THR A 1 73 ? -1.539 -7.243 6.843 1.00 91.38 73 THR A O 1
ATOM 524 N N . ALA A 1 74 ? -1.606 -8.292 8.818 1.00 93.06 74 ALA A N 1
ATOM 525 C CA . ALA A 1 74 ? -0.321 -8.964 8.646 1.00 93.06 74 ALA A CA 1
ATOM 526 C C . ALA A 1 74 ? -0.350 -9.960 7.475 1.00 93.06 74 ALA A C 1
ATOM 528 O O . ALA A 1 74 ? 0.560 -9.955 6.649 1.00 93.06 74 ALA A O 1
ATOM 529 N N . VAL A 1 75 ? -1.409 -10.772 7.363 1.00 95.81 75 VAL A N 1
ATOM 530 C CA . VAL A 1 75 ? -1.598 -11.700 6.234 1.00 95.81 75 VAL A CA 1
ATOM 531 C C . VAL A 1 75 ? -1.696 -10.941 4.912 1.00 95.81 75 VAL A C 1
ATOM 533 O O . VAL A 1 75 ? -1.067 -11.355 3.943 1.00 95.81 75 VAL A O 1
ATOM 536 N N . TRP A 1 76 ? -2.421 -9.821 4.875 1.00 95.19 76 TRP A N 1
ATOM 537 C CA . TRP A 1 76 ? -2.501 -8.953 3.700 1.00 95.19 76 TRP A CA 1
ATOM 538 C C . TRP A 1 76 ? -1.118 -8.472 3.249 1.00 95.19 76 TRP A C 1
ATOM 540 O O . TRP A 1 76 ? -0.739 -8.721 2.105 1.00 95.19 76 TRP A O 1
ATOM 550 N N . PHE A 1 77 ? -0.337 -7.856 4.145 1.00 95.56 77 PHE A N 1
ATOM 551 C CA . PHE A 1 77 ? 1.000 -7.361 3.803 1.00 95.56 77 PHE A CA 1
ATOM 552 C C . PHE A 1 77 ? 1.934 -8.485 3.349 1.00 95.56 77 PHE A C 1
ATOM 554 O O . PHE A 1 77 ? 2.599 -8.360 2.322 1.00 95.56 77 PHE A O 1
ATOM 561 N N . LEU A 1 78 ? 1.941 -9.617 4.054 1.00 96.31 78 LEU A N 1
ATOM 562 C CA . LEU A 1 78 ? 2.758 -10.764 3.662 1.00 96.31 78 LEU A CA 1
ATOM 563 C C . LEU A 1 78 ? 2.345 -11.322 2.293 1.00 96.31 78 LEU A C 1
ATOM 565 O O . LEU A 1 78 ? 3.216 -11.640 1.486 1.00 96.31 78 LEU A O 1
ATOM 569 N N . ALA A 1 79 ? 1.046 -11.402 1.996 1.00 95.31 79 ALA A N 1
ATOM 570 C CA . ALA A 1 79 ? 0.551 -11.883 0.709 1.00 95.31 79 ALA A CA 1
ATOM 571 C C . ALA A 1 79 ? 1.005 -10.986 -0.454 1.00 95.31 79 ALA A C 1
ATOM 573 O O . ALA A 1 79 ? 1.536 -11.492 -1.444 1.00 95.31 79 ALA A O 1
ATOM 574 N N . ILE A 1 80 ? 0.868 -9.661 -0.325 1.00 95.31 80 ILE A N 1
ATOM 575 C CA . ILE A 1 80 ? 1.305 -8.726 -1.376 1.00 95.31 80 ILE A CA 1
ATOM 576 C C . ILE A 1 80 ? 2.831 -8.694 -1.526 1.00 95.31 80 ILE A C 1
ATOM 578 O O . ILE A 1 80 ? 3.328 -8.551 -2.646 1.00 95.31 80 ILE A O 1
ATOM 582 N N . GLY A 1 81 ? 3.570 -8.873 -0.425 1.00 96.00 81 GLY A N 1
ATOM 583 C CA . GLY A 1 81 ? 5.028 -8.949 -0.425 1.00 96.00 81 GLY A CA 1
ATOM 584 C C . GLY A 1 81 ? 5.537 -10.213 -1.119 1.00 96.00 81 GLY A C 1
ATOM 585 O O . GLY A 1 81 ? 6.430 -10.129 -1.959 1.00 96.00 81 GLY A O 1
ATOM 586 N N . LEU A 1 82 ? 4.929 -11.371 -0.839 1.00 95.19 82 LEU A N 1
ATOM 587 C CA . LEU A 1 82 ? 5.242 -12.640 -1.508 1.00 95.19 82 LEU A CA 1
ATOM 588 C C . LEU A 1 82 ? 4.890 -12.602 -3.001 1.00 95.19 82 LEU A C 1
ATOM 590 O O . LEU A 1 82 ? 5.690 -13.031 -3.830 1.00 95.19 82 LEU A O 1
ATOM 594 N N . SER A 1 83 ? 3.727 -12.043 -3.351 1.00 94.38 83 SER A N 1
ATOM 595 C CA . SER A 1 83 ? 3.333 -11.816 -4.748 1.00 94.38 83 SER A CA 1
ATOM 596 C C . SER A 1 83 ? 4.365 -10.969 -5.493 1.00 94.38 83 SER A C 1
ATOM 598 O O . SER A 1 83 ? 4.770 -11.315 -6.604 1.00 94.38 83 SER A O 1
ATOM 600 N N . GLY A 1 84 ? 4.809 -9.868 -4.881 1.00 94.38 84 GLY A N 1
ATOM 601 C CA . GLY A 1 84 ? 5.811 -8.991 -5.476 1.00 94.38 84 GLY A CA 1
ATOM 602 C C . GLY A 1 84 ? 7.174 -9.668 -5.619 1.00 94.38 84 GLY A C 1
ATOM 603 O O . GLY A 1 84 ? 7.786 -9.607 -6.683 1.00 94.38 84 GLY A O 1
ATOM 604 N N . LEU A 1 85 ? 7.607 -10.399 -4.588 1.00 95.00 85 LEU A N 1
ATOM 605 C CA . LEU A 1 85 ? 8.867 -11.143 -4.596 1.00 95.00 85 LEU A CA 1
ATOM 606 C C . LEU A 1 85 ? 8.943 -12.154 -5.748 1.00 95.00 85 LEU A C 1
ATOM 608 O O . LEU A 1 85 ? 9.980 -12.241 -6.401 1.00 95.00 85 LEU A O 1
ATOM 612 N N . ASN A 1 86 ? 7.853 -12.870 -6.042 1.00 93.12 86 ASN A N 1
ATOM 613 C CA . ASN A 1 86 ? 7.810 -13.815 -7.164 1.00 93.12 86 ASN A CA 1
ATOM 614 C C . ASN A 1 86 ? 8.128 -13.143 -8.513 1.00 93.12 86 ASN A C 1
ATOM 616 O O . ASN A 1 86 ? 8.848 -13.719 -9.324 1.00 93.12 86 ASN A O 1
ATOM 620 N N . HIS A 1 87 ? 7.644 -11.918 -8.731 1.00 92.81 87 HIS A N 1
ATOM 621 C CA . HIS A 1 87 ? 7.891 -11.163 -9.964 1.00 92.81 87 HIS A CA 1
ATOM 622 C C . HIS A 1 87 ? 9.300 -10.567 -10.005 1.00 92.81 87 HIS A C 1
ATOM 624 O O . HIS A 1 87 ? 9.932 -10.565 -11.054 1.00 92.81 87 HIS A O 1
ATOM 630 N N . ILE A 1 88 ? 9.835 -10.136 -8.861 1.00 94.06 88 ILE A N 1
ATOM 631 C CA . ILE A 1 88 ? 11.225 -9.661 -8.765 1.00 94.06 88 ILE A CA 1
ATOM 632 C C . ILE A 1 88 ? 12.217 -10.792 -9.071 1.00 94.06 88 ILE A C 1
ATOM 634 O O . ILE A 1 88 ? 13.249 -10.550 -9.686 1.00 94.06 88 ILE A O 1
ATOM 638 N N . ILE A 1 89 ? 11.927 -12.027 -8.646 1.00 94.00 89 ILE A N 1
ATOM 639 C CA . ILE A 1 89 ? 12.775 -13.188 -8.961 1.00 94.00 89 ILE A CA 1
ATOM 640 C C . ILE A 1 89 ? 12.747 -13.493 -10.465 1.00 94.00 89 ILE A C 1
ATOM 642 O O . ILE A 1 89 ? 13.777 -13.886 -11.014 1.00 94.00 89 ILE A O 1
ATOM 646 N N . ALA A 1 90 ? 11.595 -13.317 -11.119 1.00 90.94 90 ALA A N 1
ATOM 647 C CA . ALA A 1 90 ? 11.454 -13.512 -12.561 1.00 90.94 90 ALA A CA 1
ATOM 648 C C . ALA A 1 90 ? 12.199 -12.436 -13.369 1.00 90.94 90 ALA A C 1
ATOM 650 O O . ALA A 1 90 ? 12.908 -12.784 -14.311 1.00 90.94 90 ALA A O 1
ATOM 651 N N . ASP A 1 91 ? 12.121 -11.169 -12.945 1.00 91.12 91 ASP A N 1
ATOM 652 C CA . ASP A 1 91 ? 12.784 -10.032 -13.594 1.00 91.12 91 ASP A CA 1
ATOM 653 C C . ASP A 1 91 ? 13.623 -9.210 -12.593 1.00 91.12 91 ASP A C 1
ATOM 655 O O . ASP A 1 91 ? 13.222 -8.121 -12.162 1.00 91.12 91 ASP A O 1
ATOM 659 N N . PRO A 1 92 ? 14.836 -9.682 -12.232 1.00 91.50 92 PRO A N 1
ATOM 660 C CA . PRO A 1 92 ? 15.693 -9.016 -11.246 1.00 91.50 92 PRO A CA 1
ATOM 661 C C . PRO A 1 92 ? 16.183 -7.633 -11.683 1.00 91.50 92 PRO A C 1
ATOM 663 O O . PRO A 1 92 ? 16.668 -6.857 -10.857 1.00 91.50 92 PRO A O 1
ATOM 666 N N . GLU A 1 93 ? 16.063 -7.307 -12.973 1.00 90.69 93 GLU A N 1
ATOM 667 C CA . GLU A 1 93 ? 16.452 -6.008 -13.519 1.00 90.69 93 GLU A CA 1
ATOM 668 C C . GLU A 1 93 ? 15.700 -4.846 -12.859 1.00 90.69 93 GLU A C 1
ATOM 670 O O . GLU A 1 93 ? 16.242 -3.742 -12.765 1.00 90.69 93 GLU A O 1
ATOM 675 N N . ILE A 1 94 ? 14.507 -5.093 -12.304 1.00 92.06 94 ILE A N 1
ATOM 676 C CA . ILE A 1 94 ? 13.754 -4.067 -11.581 1.00 92.06 94 ILE A CA 1
ATOM 677 C C . ILE A 1 94 ? 14.514 -3.505 -10.374 1.00 92.06 94 ILE A C 1
ATOM 679 O O . ILE A 1 94 ? 14.296 -2.361 -9.985 1.00 92.06 94 ILE A O 1
ATOM 683 N N . LEU A 1 95 ? 15.456 -4.258 -9.796 1.00 90.69 95 LEU A N 1
ATOM 684 C CA . LEU A 1 95 ? 16.260 -3.790 -8.665 1.00 90.69 95 LEU A CA 1
ATOM 685 C C . LEU A 1 95 ? 17.161 -2.607 -9.040 1.00 90.69 95 LEU A C 1
ATOM 687 O O . LEU A 1 95 ? 17.494 -1.791 -8.178 1.00 90.69 95 L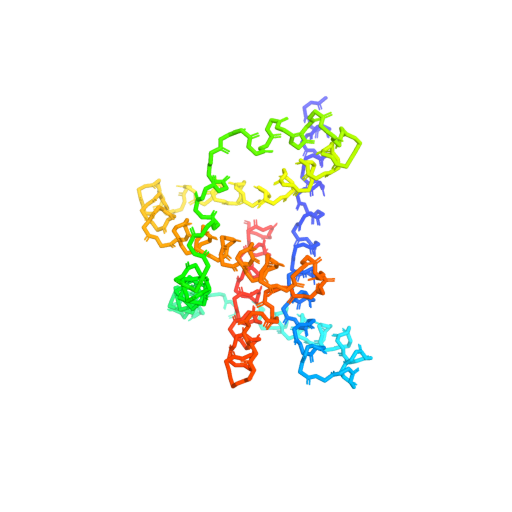EU A O 1
ATOM 691 N N . TRP A 1 96 ? 17.503 -2.450 -10.324 1.00 90.44 96 TRP A N 1
ATOM 692 C CA . TRP A 1 96 ? 18.226 -1.271 -10.793 1.00 90.44 96 TRP A CA 1
ATOM 693 C C . TRP A 1 96 ? 17.403 0.011 -10.634 1.00 90.44 96 TRP A C 1
ATOM 695 O O . TRP A 1 96 ? 18.003 1.075 -10.477 1.00 90.44 96 TRP A O 1
ATOM 705 N N . ALA A 1 97 ? 16.066 -0.070 -10.602 1.00 87.06 97 ALA A N 1
ATOM 706 C CA . ALA A 1 97 ? 15.175 1.085 -10.454 1.00 87.06 97 ALA A CA 1
ATOM 707 C C . ALA A 1 97 ? 15.394 1.869 -9.147 1.00 87.06 97 ALA A C 1
ATOM 709 O O . ALA A 1 97 ? 15.017 3.034 -9.063 1.00 87.06 97 ALA A O 1
ATOM 710 N N . VAL A 1 98 ? 16.053 1.266 -8.149 1.00 87.69 98 VAL A N 1
ATOM 711 C CA . VAL A 1 98 ? 16.465 1.945 -6.907 1.00 87.69 98 VAL A CA 1
ATOM 712 C C . VAL A 1 98 ? 17.486 3.053 -7.178 1.00 87.69 98 VAL A C 1
ATOM 714 O O . VAL A 1 98 ? 17.600 4.010 -6.412 1.00 87.69 98 VAL A O 1
ATOM 717 N N . SER A 1 99 ? 18.251 2.936 -8.260 1.00 92.44 99 SER A N 1
ATOM 718 C CA . SER A 1 99 ? 19.296 3.896 -8.553 1.00 92.44 99 SER A CA 1
ATOM 719 C C . SER A 1 99 ? 18.707 5.235 -9.030 1.00 92.44 99 SER A C 1
ATOM 721 O O . SER A 1 99 ? 17.868 5.272 -9.937 1.00 92.44 99 SER A O 1
ATOM 723 N N . PRO A 1 100 ? 19.166 6.366 -8.462 1.00 89.50 100 PRO A N 1
ATOM 724 C CA . PRO A 1 100 ? 18.572 7.682 -8.693 1.00 89.50 100 PRO A CA 1
ATOM 725 C C . PRO A 1 100 ? 18.741 8.193 -10.130 1.00 89.50 100 PRO A C 1
ATOM 727 O O . PRO A 1 100 ? 18.105 9.174 -10.512 1.00 89.50 100 PRO A O 1
ATOM 730 N N . HIS A 1 101 ? 19.563 7.545 -10.960 1.00 94.12 101 HIS A N 1
ATOM 731 C CA . HIS A 1 101 ? 19.691 7.929 -12.365 1.00 94.12 101 HIS A CA 1
ATOM 732 C C . HIS A 1 101 ? 18.373 7.788 -13.129 1.00 94.12 101 HIS A C 1
ATOM 734 O O . HIS A 1 101 ? 18.125 8.602 -14.012 1.00 94.12 101 HIS A O 1
ATOM 740 N N . TYR A 1 102 ? 17.510 6.826 -12.780 1.00 90.56 102 TYR A N 1
ATOM 741 C CA . TYR A 1 102 ? 16.227 6.637 -13.463 1.00 90.56 102 TYR A CA 1
ATOM 742 C C . TYR A 1 102 ? 15.272 7.806 -13.232 1.00 90.56 102 TYR A C 1
ATOM 744 O O . TYR A 1 102 ? 14.710 8.327 -14.193 1.00 90.56 102 TYR A O 1
ATOM 752 N N . ILE A 1 103 ? 15.133 8.270 -11.985 1.00 89.12 103 ILE A N 1
ATOM 753 C CA . ILE A 1 103 ? 14.258 9.410 -11.682 1.00 89.12 103 ILE A CA 1
ATOM 754 C C . ILE A 1 103 ? 14.813 10.709 -12.282 1.00 89.12 103 ILE A C 1
ATOM 756 O O . ILE A 1 103 ? 14.054 11.502 -12.833 1.00 89.12 103 ILE A O 1
ATOM 760 N N . VAL A 1 104 ? 16.138 10.906 -12.261 1.00 92.44 104 VAL A N 1
ATOM 761 C CA . VAL A 1 104 ? 16.779 12.079 -12.881 1.00 92.44 104 VAL A CA 1
ATOM 762 C C . VAL A 1 104 ? 16.608 12.059 -14.401 1.00 92.44 104 VAL A C 1
ATOM 764 O O . VAL A 1 104 ? 16.225 13.068 -14.988 1.00 92.44 104 VAL A O 1
ATOM 767 N N . ALA A 1 105 ? 16.838 10.914 -15.047 1.00 93.06 105 ALA A N 1
ATOM 768 C CA . ALA A 1 105 ? 16.630 10.764 -16.483 1.00 93.06 105 ALA A CA 1
ATOM 769 C C . ALA A 1 105 ? 15.157 10.975 -16.862 1.00 93.06 105 ALA A C 1
ATOM 771 O O . ALA A 1 105 ? 14.876 11.637 -17.856 1.00 93.06 105 ALA A O 1
ATOM 772 N N . PHE A 1 106 ? 14.216 10.467 -16.065 1.00 91.31 106 PHE A N 1
ATOM 773 C CA . PHE A 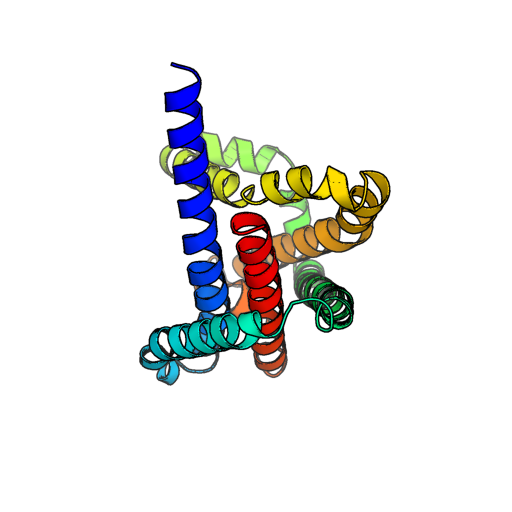1 106 ? 12.784 10.665 -16.285 1.00 91.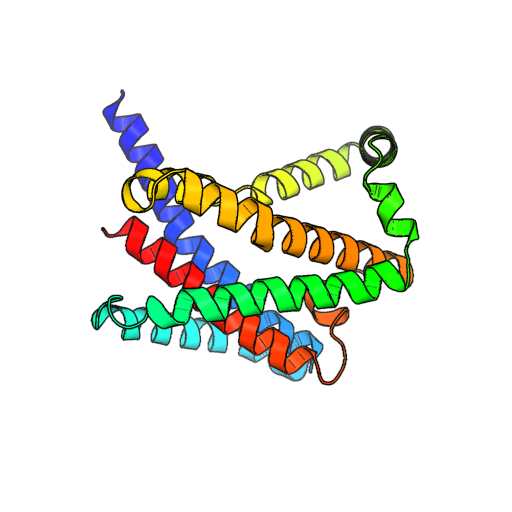31 106 PHE A CA 1
ATOM 774 C C . PHE A 1 106 ? 12.382 12.144 -16.195 1.00 91.31 106 PHE A C 1
ATOM 776 O O . PHE A 1 106 ? 11.681 12.645 -17.072 1.00 91.31 106 PHE A O 1
ATOM 783 N N . LEU A 1 107 ? 12.902 12.870 -15.199 1.00 92.56 107 LEU A N 1
ATOM 784 C CA . LEU A 1 107 ? 12.661 14.306 -15.035 1.00 92.56 107 LEU A CA 1
ATOM 785 C C . LEU A 1 107 ? 13.172 15.141 -16.212 1.00 92.56 107 LEU A C 1
ATOM 787 O O . LEU A 1 107 ? 12.512 16.093 -16.619 1.00 92.56 107 LEU A O 1
ATOM 791 N N . ILE A 1 108 ? 14.339 14.789 -16.757 1.00 95.19 108 ILE A N 1
ATOM 792 C CA . ILE A 1 108 ? 14.950 15.515 -17.878 1.00 95.19 108 ILE A CA 1
ATOM 793 C C . ILE A 1 108 ? 14.251 15.178 -19.200 1.00 95.19 108 ILE A C 1
ATOM 795 O O . ILE A 1 108 ? 13.983 16.072 -19.999 1.00 95.19 108 ILE A O 1
ATOM 799 N N . ASN A 1 109 ? 13.960 13.897 -19.442 1.00 95.25 109 ASN A N 1
ATOM 800 C CA . ASN A 1 109 ? 13.428 13.432 -20.724 1.00 95.25 109 ASN A CA 1
ATOM 801 C C . ASN A 1 109 ? 11.914 13.639 -20.867 1.00 95.25 109 ASN A C 1
ATOM 803 O O . ASN A 1 109 ? 11.395 13.613 -21.981 1.00 95.25 109 ASN A O 1
ATOM 807 N N . SER A 1 110 ? 11.173 13.783 -19.766 1.00 93.88 110 SER A N 1
ATOM 808 C CA . SER A 1 110 ? 9.709 13.895 -19.789 1.00 93.88 110 SER A CA 1
ATOM 809 C C . SER A 1 110 ? 9.189 14.796 -18.662 1.00 93.88 110 SER A C 1
ATOM 811 O O . SER A 1 110 ? 8.453 14.325 -17.796 1.00 93.88 110 SER A O 1
ATOM 813 N N . PRO A 1 111 ? 9.541 16.096 -18.655 1.00 91.50 111 PRO A N 1
ATOM 814 C CA . PRO A 1 111 ? 9.258 16.996 -17.535 1.00 91.50 111 PRO A CA 1
ATOM 815 C C . PRO A 1 111 ? 7.760 17.149 -17.235 1.00 91.50 111 PRO A C 1
ATOM 817 O O . PRO A 1 111 ? 7.373 17.131 -16.068 1.00 91.50 111 PRO A O 1
ATOM 820 N N . ASP A 1 112 ? 6.909 17.231 -18.263 1.00 92.31 112 ASP A N 1
ATOM 821 C CA . ASP A 1 112 ? 5.462 17.416 -18.085 1.00 92.31 112 ASP A CA 1
ATOM 822 C C . ASP A 1 112 ? 4.813 16.204 -17.399 1.00 92.31 112 ASP A C 1
ATOM 824 O O . ASP A 1 112 ? 4.057 16.337 -16.435 1.00 92.31 112 ASP A O 1
ATOM 828 N N . VAL A 1 113 ? 5.160 14.998 -17.859 1.00 92.62 113 VAL A N 1
ATOM 829 C CA . VAL A 1 113 ? 4.662 13.740 -17.283 1.00 92.62 113 VAL A CA 1
ATOM 830 C C . VAL A 1 113 ? 5.273 13.507 -15.903 1.00 92.62 113 VAL A C 1
ATOM 832 O O . VAL A 1 113 ? 4.580 13.071 -14.982 1.00 92.62 113 VAL A O 1
ATOM 835 N N . ALA A 1 114 ? 6.555 13.831 -15.729 1.00 91.31 114 ALA A N 1
ATOM 836 C CA . ALA A 1 114 ? 7.248 13.685 -14.459 1.00 91.31 114 ALA A CA 1
ATOM 837 C C . ALA A 1 114 ? 6.646 14.580 -13.371 1.00 91.31 114 ALA A C 1
ATOM 839 O O . ALA A 1 114 ? 6.483 14.122 -12.241 1.00 91.31 114 ALA A O 1
ATOM 840 N N . PHE A 1 115 ? 6.238 15.807 -13.711 1.00 91.25 115 PHE A N 1
ATOM 841 C CA . PHE A 1 115 ? 5.558 16.703 -12.778 1.00 91.25 115 PHE A CA 1
ATOM 842 C C . PHE A 1 115 ? 4.264 16.083 -12.232 1.00 91.25 115 PHE A C 1
ATOM 844 O O . PHE A 1 115 ? 4.075 16.003 -11.017 1.00 91.25 115 PHE A O 1
ATOM 851 N N . VAL A 1 116 ? 3.406 15.571 -13.120 1.00 92.12 116 VAL A N 1
ATOM 852 C CA . VAL A 1 116 ? 2.147 14.913 -12.727 1.00 92.12 116 VAL A CA 1
ATOM 853 C C . VAL A 1 116 ? 2.417 13.636 -11.924 1.00 92.12 116 VAL A C 1
ATOM 855 O O . VAL A 1 116 ? 1.773 13.394 -10.904 1.00 92.12 116 VAL A O 1
ATOM 858 N N . THR A 1 117 ? 3.408 12.845 -12.340 1.00 90.25 117 THR A N 1
ATOM 859 C CA . THR A 1 117 ? 3.765 11.575 -11.689 1.00 90.25 117 THR A CA 1
ATOM 860 C C . THR A 1 117 ? 4.285 11.790 -10.269 1.00 90.25 117 THR A C 1
ATOM 862 O O . THR A 1 117 ? 3.874 11.085 -9.352 1.00 90.25 117 THR A O 1
ATOM 865 N N . ILE A 1 118 ? 5.144 12.789 -10.048 1.00 89.25 118 ILE A N 1
ATOM 866 C CA . ILE A 1 118 ? 5.628 13.135 -8.704 1.00 89.25 118 ILE A CA 1
ATOM 867 C C . ILE A 1 118 ? 4.472 13.602 -7.818 1.00 89.25 118 ILE A C 1
ATOM 869 O O . ILE A 1 118 ? 4.420 13.228 -6.648 1.00 89.25 118 ILE A O 1
ATOM 873 N N . GLY A 1 119 ? 3.522 14.362 -8.372 1.00 88.69 119 GLY A N 1
ATOM 874 C CA . GLY A 1 119 ? 2.291 14.717 -7.668 1.00 88.69 119 GLY A CA 1
ATOM 875 C C . GLY A 1 119 ? 1.512 13.481 -7.205 1.00 88.69 119 GLY A C 1
ATOM 876 O O . GLY A 1 119 ? 1.127 13.402 -6.042 1.00 88.69 119 GLY A O 1
ATOM 877 N N . ALA A 1 120 ? 1.351 12.480 -8.074 1.00 87.56 120 ALA A N 1
ATOM 878 C CA . ALA A 1 120 ? 0.703 11.217 -7.720 1.00 87.56 120 ALA A CA 1
ATOM 879 C C . ALA A 1 120 ? 1.479 10.426 -6.647 1.00 87.56 120 ALA A C 1
ATOM 881 O O . ALA A 1 120 ? 0.870 9.893 -5.722 1.00 87.56 120 ALA A O 1
ATOM 882 N N . ILE A 1 121 ? 2.816 10.398 -6.714 1.00 87.50 121 ILE A N 1
ATOM 883 C CA . ILE A 1 121 ? 3.664 9.781 -5.677 1.00 87.50 121 ILE A CA 1
ATOM 884 C C . ILE A 1 121 ? 3.480 10.493 -4.333 1.00 87.50 121 ILE A C 1
ATOM 886 O O . ILE A 1 121 ? 3.391 9.839 -3.298 1.00 87.50 121 ILE A O 1
ATOM 890 N N . PHE A 1 122 ? 3.394 11.824 -4.334 1.00 85.06 122 PHE A N 1
ATOM 891 C CA . PHE A 1 122 ? 3.152 12.593 -3.116 1.00 85.06 122 PHE A CA 1
ATOM 892 C C . PHE A 1 122 ? 1.783 12.270 -2.502 1.00 85.06 122 PHE A C 1
ATOM 894 O O . PHE A 1 122 ? 1.682 12.115 -1.288 1.00 85.06 122 PHE A O 1
ATOM 901 N N . LEU A 1 123 ? 0.750 12.081 -3.332 1.00 81.94 123 LEU A N 1
ATOM 902 C CA . LEU A 1 123 ? -0.566 11.627 -2.872 1.00 81.94 123 LEU A CA 1
ATOM 903 C C . LEU A 1 123 ? -0.537 10.214 -2.271 1.00 81.94 123 LEU A C 1
ATOM 905 O O . LEU A 1 123 ? -1.370 9.914 -1.434 1.00 81.94 123 LEU A O 1
ATOM 909 N N . ALA A 1 124 ? 0.427 9.357 -2.617 1.00 79.94 124 ALA A N 1
ATOM 910 C CA . ALA A 1 124 ? 0.570 8.046 -1.977 1.00 79.94 124 ALA A CA 1
ATOM 911 C C . ALA A 1 124 ? 1.109 8.120 -0.530 1.00 79.94 124 ALA A C 1
ATOM 913 O O . ALA A 1 124 ? 1.097 7.115 0.179 1.00 79.94 124 ALA A O 1
ATOM 914 N N . VAL A 1 125 ? 1.591 9.288 -0.083 1.00 76.19 125 VAL A N 1
ATOM 915 C CA . VAL A 1 125 ? 2.100 9.520 1.285 1.00 76.19 125 VAL A CA 1
ATOM 916 C C . VAL A 1 125 ? 0.972 9.910 2.262 1.00 76.19 125 VAL A C 1
ATOM 918 O O . VAL A 1 125 ? 1.207 10.026 3.467 1.00 76.19 125 VAL A O 1
ATOM 921 N N . THR A 1 126 ? -0.266 10.069 1.779 1.00 74.62 126 THR A N 1
ATOM 922 C CA . THR A 1 126 ? -1.449 10.299 2.627 1.00 74.62 126 THR A CA 1
ATOM 923 C C . THR A 1 126 ? -1.626 9.162 3.636 1.00 74.62 126 THR A C 1
ATOM 925 O O . THR A 1 126 ? -1.389 7.996 3.318 1.00 74.62 126 THR A O 1
ATOM 928 N N . GLY A 1 127 ? -2.033 9.482 4.864 1.00 68.50 127 GLY A N 1
ATOM 929 C CA . GLY A 1 127 ? -2.178 8.516 5.957 1.00 68.50 127 GLY A CA 1
ATOM 930 C C . GLY A 1 127 ? -0.990 8.457 6.924 1.00 68.50 127 GLY A C 1
ATOM 931 O O . GLY A 1 127 ? -1.125 7.917 8.024 1.00 68.50 127 GLY A O 1
ATOM 932 N N . ALA A 1 128 ? 0.148 9.088 6.603 1.00 71.44 128 ALA A N 1
ATOM 933 C CA . ALA A 1 128 ? 1.211 9.318 7.589 1.00 71.44 128 ALA A CA 1
ATOM 934 C C . ALA A 1 128 ? 0.723 10.183 8.771 1.00 71.44 128 ALA A C 1
ATOM 936 O O . ALA A 1 128 ? 1.219 10.048 9.891 1.00 71.44 128 ALA A O 1
ATOM 937 N N . GLU A 1 129 ? -0.285 11.034 8.548 1.00 69.56 129 GLU A N 1
ATOM 938 C CA . GLU A 1 129 ? -0.928 11.814 9.610 1.00 69.56 129 GLU A CA 1
ATOM 939 C C . GLU A 1 129 ? -1.701 10.947 10.612 1.00 69.56 129 GLU A C 1
ATOM 941 O O . GLU A 1 129 ? -1.641 11.212 11.812 1.00 69.56 129 GLU A O 1
ATOM 946 N N . ALA A 1 130 ? -2.352 9.875 10.148 1.00 66.81 130 ALA A N 1
ATOM 947 C CA . ALA A 1 130 ? -3.059 8.930 11.008 1.00 66.81 130 ALA A CA 1
ATOM 948 C C . ALA A 1 130 ? -2.067 8.153 11.886 1.00 66.81 130 ALA A C 1
ATOM 950 O O . ALA A 1 130 ? -2.265 8.023 13.092 1.00 66.81 130 ALA A O 1
ATOM 951 N N . LEU A 1 131 ? -0.927 7.751 11.309 1.00 70.00 131 LEU A N 1
ATOM 952 C CA . LEU A 1 131 ? 0.174 7.134 12.052 1.00 70.00 131 LEU A CA 1
ATOM 953 C C . LEU A 1 131 ? 0.697 8.050 13.173 1.00 70.00 131 LEU A C 1
ATOM 955 O O . LEU A 1 131 ? 1.048 7.577 14.255 1.00 70.00 131 LEU A O 1
ATOM 959 N N . TYR A 1 132 ? 0.760 9.360 12.914 1.00 66.38 132 TYR A N 1
ATOM 960 C CA . TYR A 1 132 ? 1.210 10.345 13.895 1.00 66.38 132 TYR A CA 1
ATOM 961 C C . TYR A 1 132 ? 0.166 10.594 14.993 1.00 66.38 132 TYR A C 1
ATOM 963 O O . TYR A 1 132 ? 0.536 10.726 16.159 1.00 66.38 132 TYR A O 1
ATOM 971 N N . ALA A 1 133 ? -1.125 10.615 14.649 1.00 65.88 133 ALA A N 1
ATOM 972 C CA . ALA A 1 133 ? -2.213 10.724 15.622 1.00 65.88 133 ALA A CA 1
ATOM 973 C C . ALA A 1 133 ? -2.223 9.535 16.607 1.00 65.88 133 ALA A C 1
ATOM 975 O O . ALA A 1 133 ? -2.394 9.726 17.813 1.00 65.88 133 ALA A O 1
ATOM 976 N N . ASP A 1 134 ? -1.918 8.328 16.121 1.00 65.62 134 ASP A N 1
ATOM 977 C CA . ASP A 1 134 ? -1.906 7.095 16.918 1.00 65.62 134 ASP A CA 1
ATOM 978 C C . ASP A 1 134 ? -0.670 6.924 17.825 1.00 65.62 134 ASP A C 1
ATOM 980 O O . ASP A 1 134 ? -0.665 6.071 18.726 1.00 65.62 134 ASP A O 1
ATOM 984 N N . LEU A 1 135 ? 0.363 7.770 17.678 1.00 67.94 135 LEU A N 1
ATOM 985 C CA . LEU A 1 135 ? 1.524 7.784 18.583 1.00 67.94 135 LEU A CA 1
ATOM 986 C C . LEU A 1 135 ? 1.120 8.007 20.045 1.00 67.94 135 LEU A C 1
ATOM 988 O O . LEU A 1 135 ? 1.801 7.507 20.943 1.00 67.94 135 LEU A O 1
ATOM 992 N N . GLY A 1 136 ? 0.023 8.732 20.287 1.00 61.06 136 GLY A N 1
ATOM 993 C CA . GLY A 1 136 ? -0.499 8.991 21.629 1.00 61.06 136 GLY A CA 1
ATOM 994 C C . GLY A 1 136 ? -1.073 7.754 22.327 1.00 61.06 136 GLY A C 1
ATOM 995 O O . GLY A 1 136 ? -1.077 7.710 23.555 1.00 61.06 136 GLY A O 1
ATOM 996 N N . HIS A 1 137 ? -1.519 6.743 21.571 1.00 67.88 137 HIS A N 1
ATOM 997 C CA . HIS A 1 137 ? -2.185 5.554 22.114 1.00 67.88 137 HIS A CA 1
ATOM 998 C C . HIS A 1 137 ? -1.247 4.344 22.234 1.00 67.88 137 HIS A C 1
ATOM 1000 O O . HIS A 1 137 ? -1.227 3.671 23.263 1.00 67.88 137 HIS A O 1
ATOM 1006 N N . PHE A 1 138 ? -0.432 4.082 21.206 1.00 71.62 138 PHE A N 1
ATOM 1007 C CA . PHE A 1 138 ? 0.440 2.897 21.146 1.00 71.62 138 PHE A CA 1
ATOM 1008 C C . PHE A 1 138 ? 1.916 3.194 21.451 1.00 71.62 138 PHE A C 1
ATOM 1010 O O . PHE A 1 138 ? 2.699 2.279 21.720 1.00 71.62 138 PHE A O 1
ATOM 1017 N N . GLY A 1 139 ? 2.312 4.469 21.427 1.00 79.50 139 GLY A N 1
ATOM 1018 C CA . GLY A 1 139 ? 3.703 4.891 21.546 1.00 79.50 139 GLY A CA 1
ATOM 1019 C C . GLY A 1 139 ? 4.522 4.662 20.269 1.00 79.50 139 GLY A C 1
ATOM 1020 O O . GLY A 1 139 ? 4.167 3.902 19.374 1.00 79.50 139 GLY A O 1
ATOM 1021 N N . CYS A 1 140 ? 5.677 5.326 20.187 1.00 84.31 140 CYS A N 1
ATOM 1022 C CA . CYS A 1 140 ? 6.502 5.346 18.973 1.00 84.31 140 CYS A CA 1
ATOM 1023 C C . CYS A 1 140 ? 7.138 3.989 18.622 1.00 84.31 140 CYS A C 1
ATOM 1025 O O . CYS A 1 140 ? 7.151 3.584 17.461 1.00 84.31 140 CYS A O 1
ATOM 1027 N N . LYS A 1 141 ? 7.649 3.251 19.616 1.00 87.38 141 LYS A N 1
ATOM 1028 C CA . LYS A 1 141 ? 8.427 2.024 19.361 1.00 87.38 141 LYS A CA 1
ATOM 1029 C C . LYS A 1 141 ? 7.626 0.916 18.653 1.00 87.38 141 LYS A C 1
ATOM 1031 O O . LYS A 1 141 ? 8.157 0.383 17.679 1.00 87.38 141 LYS A O 1
ATOM 1036 N N . PRO A 1 142 ? 6.398 0.555 19.082 1.00 87.75 142 PRO A N 1
ATOM 1037 C CA . PRO A 1 142 ? 5.618 -0.478 18.396 1.00 87.75 142 PRO A CA 1
ATOM 1038 C C . PRO A 1 142 ? 5.273 -0.095 16.956 1.00 87.75 142 PRO A C 1
ATOM 1040 O O . PRO A 1 142 ? 5.385 -0.931 16.063 1.00 87.75 142 PRO A O 1
ATOM 1043 N N . ILE A 1 143 ? 4.932 1.177 16.728 1.00 85.94 143 ILE A N 1
ATOM 1044 C CA . ILE A 1 143 ? 4.592 1.709 15.405 1.00 85.94 143 ILE A CA 1
ATOM 1045 C C . ILE A 1 143 ? 5.787 1.602 14.455 1.00 85.94 143 ILE A C 1
ATOM 1047 O O . ILE A 1 143 ? 5.672 1.027 13.375 1.00 85.94 143 ILE A O 1
ATOM 1051 N N . VAL A 1 144 ? 6.958 2.089 14.878 1.00 88.56 144 VAL A N 1
ATOM 1052 C CA . VAL A 1 144 ? 8.184 2.034 14.066 1.00 88.56 144 VAL A CA 1
ATOM 1053 C C . VAL A 1 144 ? 8.576 0.592 13.754 1.00 88.56 144 VAL A C 1
ATOM 1055 O O . VAL A 1 144 ? 8.964 0.294 12.626 1.00 88.56 144 VAL A O 1
ATOM 1058 N N . LEU A 1 145 ? 8.460 -0.313 14.730 1.00 91.12 145 LEU A N 1
ATOM 1059 C CA . LEU A 1 145 ? 8.824 -1.713 14.539 1.00 91.12 145 LEU A CA 1
ATOM 1060 C C . LEU A 1 145 ? 7.867 -2.423 13.573 1.00 91.12 145 LEU A C 1
ATOM 1062 O O . LEU A 1 145 ? 8.338 -3.087 12.657 1.00 91.12 145 LEU A O 1
ATOM 1066 N N . ALA A 1 146 ? 6.551 -2.248 13.717 1.00 90.12 146 ALA A N 1
ATOM 1067 C CA . ALA A 1 146 ? 5.573 -2.812 12.784 1.00 90.12 146 ALA A CA 1
ATOM 1068 C C . ALA A 1 146 ? 5.760 -2.264 11.359 1.00 90.12 146 ALA A C 1
ATOM 1070 O O . ALA A 1 146 ? 5.730 -3.024 10.385 1.00 90.12 146 ALA A O 1
ATOM 1071 N N . TRP A 1 147 ? 6.016 -0.956 11.245 1.00 90.00 147 TRP A N 1
ATOM 1072 C CA . TRP A 1 147 ? 6.255 -0.298 9.968 1.00 90.00 147 TRP A CA 1
ATOM 1073 C C . TRP A 1 147 ? 7.511 -0.829 9.276 1.00 90.00 147 TRP A C 1
ATOM 1075 O O . TRP A 1 147 ? 7.431 -1.325 8.156 1.00 90.00 147 TRP A O 1
ATOM 1085 N N . LEU A 1 148 ? 8.669 -0.773 9.940 1.00 92.75 148 LEU A N 1
ATOM 1086 C CA . LEU A 1 148 ? 9.949 -1.132 9.325 1.00 92.75 148 LEU A CA 1
ATOM 1087 C C . LEU A 1 148 ? 10.149 -2.643 9.164 1.00 92.75 148 LEU A C 1
ATOM 1089 O O . LEU A 1 148 ? 10.849 -3.053 8.242 1.00 92.75 148 LEU A O 1
ATOM 1093 N N . ALA A 1 149 ? 9.561 -3.474 10.031 1.00 93.50 149 ALA A N 1
ATOM 1094 C CA . ALA A 1 149 ? 9.754 -4.923 9.970 1.00 93.50 149 ALA A CA 1
ATOM 1095 C C . ALA A 1 149 ? 8.798 -5.627 8.996 1.00 93.50 149 ALA A C 1
ATOM 1097 O O . ALA A 1 149 ? 9.169 -6.660 8.445 1.00 93.50 149 ALA A O 1
ATOM 1098 N N . ILE A 1 150 ? 7.578 -5.109 8.798 1.00 94.06 150 ILE A N 1
ATOM 1099 C CA . ILE A 1 150 ? 6.539 -5.796 8.010 1.00 94.06 150 ILE A CA 1
ATOM 1100 C C . ILE A 1 150 ? 6.010 -4.904 6.892 1.00 94.06 150 ILE A C 1
ATOM 1102 O O . ILE A 1 150 ? 6.126 -5.262 5.722 1.00 94.06 150 ILE A O 1
ATOM 1106 N N . VAL A 1 151 ? 5.435 -3.749 7.231 1.00 93.44 151 VAL A N 1
ATOM 1107 C CA . VAL A 1 151 ? 4.668 -2.940 6.269 1.00 93.44 151 VAL A CA 1
ATOM 1108 C C . VAL A 1 151 ? 5.559 -2.419 5.143 1.00 93.44 151 VAL A C 1
ATOM 1110 O O . VAL A 1 151 ? 5.305 -2.690 3.971 1.00 93.44 151 VAL A O 1
ATOM 1113 N N . PHE A 1 152 ? 6.639 -1.726 5.495 1.00 93.00 152 PHE A N 1
ATOM 1114 C CA . PHE A 1 152 ? 7.583 -1.142 4.552 1.00 93.00 152 PHE A CA 1
ATOM 1115 C C . PHE A 1 152 ? 8.222 -2.172 3.604 1.00 93.00 152 PHE A C 1
ATOM 1117 O O . PHE A 1 152 ? 8.132 -1.969 2.392 1.00 93.00 152 PHE A O 1
ATOM 1124 N N . PRO A 1 153 ? 8.823 -3.288 4.076 1.00 95.75 153 PRO A N 1
ATOM 1125 C CA . PRO A 1 153 ? 9.418 -4.264 3.165 1.00 95.75 153 PRO A CA 1
ATOM 1126 C C . PRO A 1 153 ? 8.377 -4.926 2.257 1.00 95.75 153 PRO A C 1
ATOM 1128 O O . PRO A 1 153 ? 8.646 -5.113 1.074 1.00 95.75 153 PRO A O 1
ATOM 1131 N N . CYS A 1 154 ? 7.175 -5.229 2.759 1.00 96.56 154 CYS A N 1
ATOM 1132 C CA . CYS A 1 154 ? 6.118 -5.815 1.933 1.00 96.56 154 CYS A CA 1
ATOM 1133 C C . CYS A 1 154 ? 5.631 -4.854 0.841 1.00 96.56 154 CYS A C 1
ATOM 1135 O O . CYS A 1 154 ? 5.445 -5.275 -0.299 1.00 96.56 154 CYS A O 1
ATOM 1137 N N . LEU A 1 155 ? 5.460 -3.568 1.167 1.00 93.81 155 LEU A N 1
ATOM 1138 C CA . LEU A 1 155 ? 5.098 -2.539 0.190 1.00 93.81 155 LEU A CA 1
ATOM 1139 C C . LEU A 1 155 ? 6.192 -2.355 -0.862 1.00 93.81 155 LEU A C 1
ATOM 1141 O O . LEU A 1 155 ? 5.888 -2.310 -2.050 1.00 93.81 155 LEU A O 1
ATOM 1145 N N . LEU A 1 156 ? 7.459 -2.299 -0.445 1.00 93.81 156 LEU A N 1
ATOM 1146 C CA . LEU A 1 156 ? 8.586 -2.171 -1.367 1.00 93.81 156 LEU A CA 1
ATOM 1147 C C . LEU A 1 156 ? 8.640 -3.350 -2.348 1.00 93.81 156 LEU A C 1
ATOM 1149 O O . LEU A 1 156 ? 8.753 -3.139 -3.555 1.00 93.81 156 LEU A O 1
ATOM 1153 N N . LEU A 1 157 ? 8.507 -4.579 -1.836 1.00 95.69 157 LEU A N 1
ATOM 1154 C CA . LEU A 1 157 ? 8.443 -5.788 -2.658 1.00 95.69 157 LEU A CA 1
ATOM 1155 C C . LEU A 1 157 ? 7.244 -5.763 -3.603 1.00 95.69 157 LEU A C 1
ATOM 1157 O O . LEU A 1 157 ? 7.382 -6.133 -4.765 1.00 95.69 157 LEU A O 1
ATOM 1161 N N . ASN A 1 158 ? 6.079 -5.316 -3.137 1.00 95.25 158 ASN A N 1
ATOM 1162 C CA . ASN A 1 158 ? 4.898 -5.232 -3.981 1.00 95.25 158 ASN A CA 1
ATOM 1163 C C . ASN A 1 158 ? 5.086 -4.226 -5.125 1.00 95.25 158 ASN A C 1
ATOM 1165 O O . ASN A 1 158 ? 4.877 -4.598 -6.275 1.00 95.25 158 ASN A O 1
ATOM 1169 N N . TYR A 1 159 ? 5.532 -2.998 -4.839 1.00 93.19 159 TYR A N 1
ATOM 1170 C CA . TYR A 1 159 ? 5.756 -1.970 -5.862 1.00 93.19 159 TYR A CA 1
ATOM 1171 C C . TYR A 1 159 ? 6.820 -2.378 -6.883 1.00 93.19 159 TYR A C 1
ATOM 1173 O O . TYR A 1 159 ? 6.593 -2.254 -8.087 1.00 93.19 159 TYR A O 1
ATOM 1181 N N . ALA A 1 160 ? 7.949 -2.923 -6.421 1.00 94.00 160 ALA A N 1
ATOM 1182 C CA . ALA A 1 160 ? 8.965 -3.469 -7.315 1.00 94.00 160 ALA A CA 1
ATOM 1183 C C . ALA A 1 160 ? 8.415 -4.654 -8.129 1.00 94.00 160 ALA A C 1
ATOM 1185 O O . ALA A 1 160 ? 8.630 -4.719 -9.332 1.00 94.00 160 ALA A O 1
ATOM 1186 N N . GLY A 1 161 ? 7.622 -5.540 -7.527 1.00 94.50 161 GLY A N 1
ATOM 1187 C CA . GLY A 1 161 ? 6.951 -6.621 -8.246 1.00 94.50 161 GLY A CA 1
ATOM 1188 C C . GLY A 1 161 ? 6.006 -6.135 -9.349 1.00 94.50 161 GLY A C 1
ATOM 1189 O O . GLY A 1 161 ? 6.031 -6.690 -10.445 1.00 94.50 161 GLY A O 1
ATOM 1190 N N . GLN A 1 162 ? 5.226 -5.068 -9.115 1.00 93.12 162 GLN A N 1
ATOM 1191 C CA . GLN A 1 162 ? 4.387 -4.487 -10.177 1.00 93.12 162 GLN A CA 1
ATOM 1192 C C . GLN A 1 162 ? 5.241 -3.892 -11.297 1.00 93.12 162 GLN A C 1
ATOM 1194 O O . GLN A 1 162 ? 4.919 -4.065 -12.468 1.00 93.12 162 GLN A O 1
ATOM 1199 N N . GLY A 1 163 ? 6.341 -3.218 -10.949 1.00 92.06 163 GLY A N 1
ATOM 1200 C CA . GLY A 1 163 ? 7.287 -2.688 -11.929 1.00 92.06 163 GLY A CA 1
ATOM 1201 C C . GLY A 1 163 ? 7.884 -3.786 -12.810 1.00 92.06 163 GLY A C 1
ATOM 1202 O O . GLY A 1 163 ? 7.864 -3.663 -14.031 1.00 92.06 163 GLY A O 1
ATOM 1203 N N . ALA A 1 164 ? 8.337 -4.886 -12.202 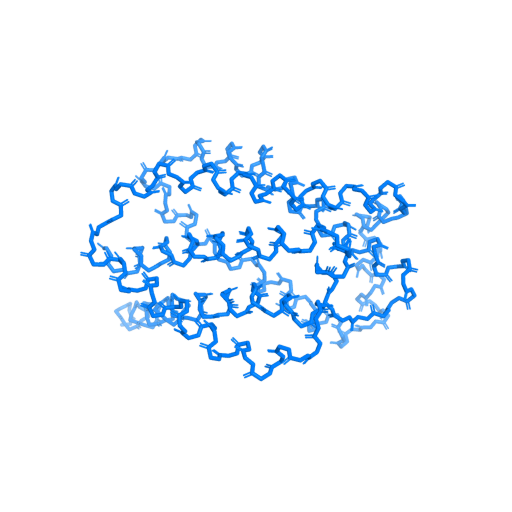1.00 92.31 164 ALA A N 1
ATOM 1204 C CA . ALA A 1 164 ? 8.819 -6.073 -12.911 1.00 92.31 164 ALA A CA 1
ATOM 1205 C C . ALA A 1 164 ? 7.752 -6.647 -13.855 1.00 92.31 164 ALA A C 1
ATOM 1207 O O . ALA A 1 164 ? 8.014 -6.844 -15.039 1.00 92.31 164 ALA A O 1
ATOM 1208 N N . PHE A 1 165 ? 6.522 -6.825 -13.364 1.00 92.12 165 PHE A N 1
ATOM 1209 C CA . PHE A 1 165 ? 5.403 -7.311 -14.172 1.00 92.12 165 PHE A CA 1
ATOM 1210 C C . PHE A 1 165 ? 5.119 -6.417 -15.392 1.00 92.12 165 PHE A C 1
ATOM 1212 O O . PHE A 1 165 ? 4.950 -6.910 -16.508 1.00 92.12 165 PHE A O 1
ATOM 1219 N N . VAL A 1 166 ? 5.099 -5.095 -15.200 1.00 91.56 166 VAL A N 1
ATOM 1220 C CA . VAL A 1 166 ? 4.853 -4.130 -16.283 1.00 91.56 166 VAL A CA 1
ATOM 1221 C C . VAL A 1 166 ? 5.979 -4.159 -17.320 1.00 91.56 166 VAL A C 1
ATOM 1223 O O . VAL A 1 166 ? 5.698 -4.112 -18.520 1.00 91.56 166 VAL A O 1
ATOM 1226 N N . LEU A 1 167 ? 7.240 -4.281 -16.888 1.00 89.94 167 LEU A N 1
ATOM 1227 C CA . LEU A 1 167 ? 8.379 -4.440 -17.799 1.00 89.94 167 LEU A CA 1
ATOM 1228 C C . LEU A 1 167 ? 8.252 -5.724 -18.631 1.00 89.94 167 LEU A C 1
ATOM 1230 O O . LEU A 1 167 ? 8.374 -5.667 -19.855 1.00 89.94 167 LEU A O 1
ATOM 1234 N N . ALA A 1 168 ? 7.903 -6.849 -18.000 1.00 88.12 168 ALA A N 1
ATOM 1235 C CA . ALA A 1 168 ? 7.709 -8.133 -18.675 1.00 88.12 168 ALA A CA 1
ATOM 1236 C C . ALA A 1 168 ? 6.567 -8.113 -19.713 1.00 88.12 168 ALA A C 1
ATOM 1238 O O . ALA A 1 168 ? 6.603 -8.835 -20.711 1.00 88.12 168 ALA A O 1
ATOM 1239 N N . LYS A 1 169 ? 5.549 -7.265 -19.513 1.00 87.12 169 LYS A N 1
ATOM 1240 C CA . LYS A 1 169 ? 4.402 -7.088 -20.424 1.00 87.12 169 LYS A CA 1
ATOM 1241 C C . LYS A 1 169 ? 4.590 -5.944 -21.435 1.00 87.12 169 LYS A C 1
ATOM 1243 O O . LYS A 1 169 ? 3.605 -5.465 -21.994 1.00 87.12 169 LYS A O 1
ATOM 1248 N N . ASN A 1 170 ? 5.825 -5.510 -21.706 1.00 83.06 170 ASN A N 1
ATOM 1249 C CA . ASN A 1 170 ? 6.145 -4.416 -22.641 1.00 83.06 170 ASN A CA 1
ATOM 1250 C C . ASN A 1 170 ? 5.435 -3.083 -22.319 1.00 83.06 170 ASN A C 1
ATOM 1252 O O . ASN A 1 170 ? 5.102 -2.318 -23.224 1.00 83.06 170 ASN A O 1
ATOM 1256 N N . GLY A 1 171 ? 5.175 -2.798 -21.041 1.00 75.75 171 GLY A N 1
ATOM 1257 C CA . GLY A 1 171 ? 4.573 -1.534 -20.616 1.00 75.75 171 GLY A CA 1
ATOM 1258 C C . GLY A 1 171 ? 3.057 -1.431 -20.808 1.00 75.75 171 GLY A C 1
ATOM 1259 O O . GLY A 1 171 ? 2.524 -0.327 -20.722 1.00 75.75 171 GLY A O 1
ATOM 1260 N N . VAL A 1 172 ? 2.343 -2.533 -21.069 1.00 72.56 172 VAL A N 1
ATOM 1261 C CA . VAL A 1 172 ? 0.870 -2.517 -21.085 1.00 72.56 172 VAL A CA 1
ATOM 1262 C C . VAL A 1 172 ? 0.350 -2.295 -19.664 1.00 72.56 172 VAL A C 1
ATOM 1264 O O . VAL A 1 172 ? 0.691 -3.038 -18.746 1.00 72.56 172 VAL A O 1
ATOM 1267 N N . VAL A 1 173 ? -0.470 -1.255 -19.493 1.00 67.38 173 VAL A N 1
ATOM 1268 C CA . VAL A 1 173 ? -0.969 -0.795 -18.192 1.00 67.38 173 VAL A CA 1
ATOM 1269 C C . VAL A 1 173 ? -2.479 -1.024 -18.131 1.00 67.38 173 VAL A C 1
ATOM 1271 O O . VAL A 1 173 ? -3.243 -0.321 -18.790 1.00 67.38 173 VAL A O 1
ATOM 1274 N N . GLY A 1 174 ? -2.902 -2.040 -17.382 1.00 76.62 174 GLY A N 1
ATOM 1275 C CA . GLY A 1 174 ? -4.297 -2.267 -17.000 1.00 76.62 174 GLY A CA 1
ATOM 1276 C C . GLY A 1 174 ? -4.444 -2.111 -15.490 1.00 76.62 174 GLY A C 1
ATOM 1277 O O . GLY A 1 174 ? -4.316 -1.007 -14.960 1.00 76.62 174 GLY A O 1
ATOM 1278 N N . HIS A 1 175 ? -4.625 -3.230 -14.790 1.00 80.88 175 HIS A N 1
ATOM 1279 C CA . HIS A 1 175 ? -4.594 -3.307 -13.329 1.00 80.88 175 HIS A CA 1
ATOM 1280 C C . HIS A 1 175 ? -3.412 -4.168 -12.847 1.00 80.88 175 HIS A C 1
ATOM 1282 O O . HIS A 1 175 ? -3.627 -5.314 -12.443 1.00 80.88 175 HIS A O 1
ATOM 1288 N N . PRO A 1 176 ? -2.169 -3.636 -12.820 1.00 86.31 176 PRO A N 1
ATOM 1289 C CA . PRO A 1 176 ? -0.965 -4.425 -12.546 1.00 86.31 176 PRO A CA 1
ATOM 1290 C C . PRO A 1 176 ? -1.047 -5.229 -11.251 1.00 86.31 176 PRO A C 1
ATOM 1292 O O . PRO A 1 176 ? -0.668 -6.393 -11.234 1.00 86.31 176 PRO A O 1
ATOM 1295 N N . PHE A 1 177 ? -1.611 -4.645 -10.185 1.00 87.88 177 PHE A N 1
ATOM 1296 C CA . PHE A 1 177 ? -1.813 -5.320 -8.898 1.00 87.88 177 PHE A CA 1
ATOM 1297 C C . PHE A 1 177 ? -2.576 -6.652 -9.011 1.00 87.88 177 PHE A C 1
ATOM 1299 O O . PHE A 1 177 ? -2.192 -7.653 -8.403 1.00 87.88 177 PHE A O 1
ATOM 1306 N N . PHE A 1 178 ? -3.656 -6.670 -9.789 1.00 86.06 178 PHE A N 1
ATOM 1307 C CA . PHE A 1 178 ? -4.511 -7.842 -9.949 1.00 86.06 178 PHE A CA 1
ATOM 1308 C C . PHE A 1 178 ? -4.022 -8.753 -11.079 1.00 86.06 178 PHE A C 1
ATOM 1310 O O . PHE A 1 178 ? -4.053 -9.970 -10.935 1.00 86.06 178 PHE A O 1
ATOM 1317 N N . GLU A 1 179 ? -3.497 -8.179 -12.159 1.00 87.31 179 GLU A N 1
ATOM 1318 C CA . GLU A 1 179 ? -2.935 -8.918 -13.295 1.00 87.31 179 GLU A CA 1
ATOM 1319 C C . GLU A 1 179 ? -1.635 -9.658 -12.940 1.00 87.31 179 GLU A C 1
ATOM 1321 O O . GLU A 1 179 ? -1.385 -10.742 -13.454 1.00 87.31 179 GLU A O 1
ATOM 1326 N N . MET A 1 180 ? -0.834 -9.168 -11.987 1.00 87.38 180 MET A N 1
ATOM 1327 C CA . MET A 1 180 ? 0.314 -9.948 -11.500 1.00 87.38 180 MET A CA 1
ATOM 1328 C C . MET A 1 180 ? -0.135 -11.214 -10.740 1.00 87.38 180 MET A C 1
ATOM 1330 O O . MET A 1 180 ? 0.639 -12.146 -10.550 1.00 87.38 180 MET A O 1
ATOM 1334 N N . ASN A 1 181 ? -1.383 -11.261 -10.265 1.00 86.31 181 ASN A N 1
ATOM 1335 C CA . ASN A 1 181 ? -1.942 -12.363 -9.481 1.00 86.31 181 ASN A CA 1
ATOM 1336 C C . ASN A 1 181 ? -2.893 -13.237 -10.319 1.00 86.31 181 ASN A C 1
ATOM 1338 O O . ASN A 1 181 ? -3.924 -13.673 -9.817 1.00 86.31 181 ASN A O 1
ATOM 1342 N N . GLU A 1 182 ? -2.580 -13.483 -11.594 1.00 75.00 182 GLU A N 1
ATOM 1343 C CA . GLU A 1 182 ? -3.438 -14.263 -12.497 1.00 75.00 182 GLU A CA 1
ATOM 1344 C C . GLU A 1 182 ? -3.692 -15.710 -12.009 1.00 75.00 182 GLU A C 1
ATOM 1346 O O . GLU A 1 182 ? -2.849 -16.375 -11.402 1.00 75.00 182 GLU A O 1
ATOM 1351 N N . GLY A 1 183 ? -4.885 -16.231 -12.316 1.00 81.19 183 GLY A N 1
ATOM 1352 C CA . GLY A 1 183 ? -5.291 -17.601 -11.995 1.00 81.19 183 GLY A CA 1
ATOM 1353 C C . GLY A 1 183 ? -5.959 -17.738 -10.625 1.00 81.19 183 GLY A C 1
ATOM 1354 O O . GLY A 1 183 ? -6.873 -16.991 -10.281 1.00 81.19 183 GLY A O 1
ATOM 1355 N N . TRP A 1 184 ? -5.562 -18.753 -9.853 1.00 82.94 184 TRP A N 1
ATOM 1356 C CA . TRP A 1 184 ? -6.232 -19.100 -8.592 1.00 82.94 184 TRP A CA 1
ATOM 1357 C C . TRP A 1 184 ? -5.911 -18.136 -7.439 1.00 82.94 184 TRP A C 1
ATOM 1359 O O . TRP A 1 184 ? -6.683 -18.072 -6.485 1.00 82.94 184 TRP A O 1
ATOM 1369 N N . THR A 1 185 ? -4.804 -17.389 -7.514 1.00 86.38 185 THR A N 1
ATOM 1370 C CA . THR A 1 185 ? -4.358 -16.433 -6.483 1.00 86.38 185 THR A CA 1
ATOM 1371 C C . THR A 1 185 ? -5.147 -15.123 -6.501 1.00 86.38 185 THR A C 1
ATOM 1373 O O . THR A 1 185 ? -5.252 -14.468 -5.462 1.00 86.38 185 THR A O 1
ATOM 1376 N N . LEU A 1 186 ? -5.780 -14.783 -7.630 1.00 85.81 186 LEU A N 1
ATOM 1377 C CA . LEU A 1 186 ? -6.592 -13.576 -7.797 1.00 85.81 186 LEU A CA 1
ATOM 1378 C C . LEU A 1 186 ? -7.756 -13.508 -6.803 1.00 85.81 186 LEU A C 1
ATOM 1380 O O . LEU A 1 186 ? -7.956 -12.490 -6.147 1.00 85.81 186 LEU A O 1
ATOM 1384 N N . ILE A 1 187 ? -8.514 -14.601 -6.661 1.00 86.06 187 ILE A N 1
ATOM 1385 C CA . ILE A 1 187 ? -9.715 -14.630 -5.811 1.00 86.06 187 ILE A CA 1
ATOM 1386 C C . ILE A 1 187 ? -9.351 -14.419 -4.329 1.00 86.06 187 ILE A C 1
ATOM 1388 O O . ILE A 1 187 ? -9.914 -13.509 -3.714 1.00 86.06 187 ILE A O 1
ATOM 1392 N N . PRO A 1 188 ? -8.395 -15.170 -3.737 1.00 90.00 188 PRO A N 1
ATOM 1393 C CA . PRO A 1 188 ? -7.900 -14.881 -2.393 1.00 90.00 188 PRO A CA 1
ATOM 1394 C C . PRO A 1 188 ? -7.385 -13.449 -2.235 1.00 90.00 188 PRO A C 1
ATOM 1396 O O . PRO A 1 188 ? -7.647 -12.831 -1.206 1.00 90.00 188 PRO A O 1
ATOM 1399 N N . MET A 1 189 ? -6.695 -12.905 -3.245 1.00 90.56 189 MET A N 1
ATOM 1400 C CA . MET A 1 189 ? -6.155 -11.547 -3.188 1.00 90.56 189 MET A CA 1
ATOM 1401 C C . MET A 1 189 ? -7.264 -10.490 -3.142 1.00 90.56 189 MET A C 1
ATOM 1403 O O . MET A 1 189 ? -7.197 -9.586 -2.316 1.00 90.56 189 MET A O 1
ATOM 1407 N N . VAL A 1 190 ? -8.317 -10.625 -3.954 1.00 87.38 190 VAL A N 1
ATOM 1408 C CA . VAL A 1 190 ? -9.488 -9.727 -3.926 1.00 87.38 190 VAL A CA 1
ATOM 1409 C C . VAL A 1 190 ? -10.197 -9.791 -2.570 1.00 87.38 190 VAL A C 1
ATOM 1411 O O . VAL A 1 190 ? -10.554 -8.755 -2.006 1.00 87.38 190 VAL A O 1
ATOM 1414 N N . VAL A 1 191 ? -10.365 -10.989 -2.000 1.00 88.00 191 VAL A N 1
ATOM 1415 C CA . VAL A 1 191 ? -10.980 -11.159 -0.672 1.00 88.00 191 VAL A CA 1
ATOM 1416 C C . VAL A 1 191 ? -10.126 -10.511 0.419 1.00 88.00 191 VAL A C 1
ATOM 1418 O O . VAL A 1 191 ? -10.659 -9.780 1.254 1.00 88.00 191 VAL A O 1
ATOM 1421 N N . LEU A 1 192 ? -8.807 -10.732 0.405 1.00 91.44 192 LEU A N 1
ATOM 1422 C CA . LEU A 1 192 ? -7.887 -10.115 1.363 1.00 91.44 192 LEU A CA 1
ATOM 1423 C C . LEU A 1 192 ? -7.832 -8.593 1.206 1.00 91.44 192 LEU A C 1
ATOM 1425 O O . LEU A 1 192 ? -7.872 -7.893 2.214 1.00 91.44 192 LEU A O 1
ATOM 1429 N N . ALA A 1 193 ? -7.809 -8.077 -0.026 1.00 89.69 193 ALA A N 1
ATOM 1430 C CA . ALA A 1 193 ? -7.856 -6.644 -0.307 1.00 89.69 193 ALA A CA 1
ATOM 1431 C C . ALA A 1 193 ? -9.151 -6.025 0.228 1.00 89.69 193 ALA A C 1
ATOM 1433 O O . ALA A 1 193 ? -9.131 -4.989 0.891 1.00 89.69 193 ALA A O 1
ATOM 1434 N N . THR A 1 194 ? -10.285 -6.694 0.015 1.00 86.06 194 THR A N 1
ATOM 1435 C CA . THR A 1 194 ? -11.579 -6.255 0.550 1.00 86.06 194 THR A CA 1
ATOM 1436 C C . THR A 1 194 ? -11.557 -6.254 2.080 1.00 86.06 194 THR A C 1
ATOM 1438 O O . THR A 1 194 ? -11.946 -5.274 2.704 1.00 86.06 194 THR A O 1
ATOM 1441 N N . ALA A 1 195 ? -11.038 -7.305 2.719 1.00 87.81 195 ALA A N 1
ATOM 1442 C CA . ALA A 1 195 ? -10.933 -7.358 4.176 1.00 87.81 195 ALA A CA 1
ATOM 1443 C C . ALA A 1 195 ? -10.005 -6.263 4.739 1.00 87.81 195 ALA A C 1
ATOM 1445 O O . ALA A 1 195 ? -10.368 -5.580 5.696 1.00 87.81 195 ALA A O 1
ATOM 1446 N N . ALA A 1 196 ? -8.835 -6.054 4.132 1.00 88.94 196 ALA A N 1
ATOM 1447 C CA . ALA A 1 196 ? -7.876 -5.034 4.547 1.00 88.94 196 ALA A CA 1
ATOM 1448 C C . ALA A 1 196 ? -8.440 -3.613 4.388 1.00 88.94 196 ALA A C 1
ATOM 1450 O O . ALA A 1 196 ? -8.295 -2.789 5.289 1.00 88.94 196 ALA A O 1
ATOM 1451 N N . THR A 1 197 ? -9.139 -3.332 3.286 1.00 85.50 197 THR A N 1
ATOM 1452 C CA . THR A 1 197 ? -9.761 -2.019 3.042 1.00 85.50 197 THR A CA 1
ATOM 1453 C C . THR A 1 197 ? -10.926 -1.746 3.983 1.00 85.50 197 THR A C 1
ATOM 1455 O O . THR A 1 197 ? -11.082 -0.614 4.443 1.00 85.50 197 THR A O 1
ATOM 1458 N N . VAL A 1 198 ? -11.690 -2.774 4.362 1.00 82.31 198 VAL A N 1
ATOM 1459 C CA . VAL A 1 198 ? -12.685 -2.674 5.436 1.00 82.31 198 VAL A CA 1
ATOM 1460 C C . VAL A 1 198 ? -12.018 -2.291 6.757 1.00 82.31 198 VAL A C 1
ATOM 1462 O O . VAL A 1 198 ? -12.465 -1.346 7.401 1.00 82.31 198 VAL A O 1
ATOM 1465 N N . ILE A 1 199 ? -10.936 -2.969 7.150 1.00 83.25 199 ILE A N 1
ATOM 1466 C CA . ILE A 1 199 ? -10.202 -2.677 8.394 1.00 83.25 199 ILE A CA 1
ATOM 1467 C C . ILE A 1 199 ? -9.634 -1.251 8.378 1.00 83.25 199 ILE A C 1
ATOM 1469 O O . ILE A 1 199 ? -9.799 -0.513 9.348 1.00 83.25 199 ILE A O 1
ATOM 1473 N N . ALA A 1 200 ? -9.017 -0.838 7.269 1.00 81.56 200 ALA A N 1
ATOM 1474 C CA . ALA A 1 200 ? -8.473 0.508 7.109 1.00 81.56 200 ALA A CA 1
ATOM 1475 C C . ALA A 1 200 ? -9.569 1.580 7.211 1.00 81.56 200 ALA A C 1
ATOM 1477 O O . ALA A 1 200 ? -9.423 2.556 7.944 1.00 81.56 200 ALA A O 1
ATOM 1478 N N . SER A 1 201 ? -10.711 1.355 6.555 1.00 79.19 201 SER A N 1
ATOM 1479 C CA . SER A 1 201 ? -11.868 2.255 6.618 1.00 79.19 201 SER A CA 1
ATOM 1480 C C . SER A 1 201 ? -12.380 2.430 8.049 1.00 79.19 201 SER A C 1
ATOM 1482 O O . SER A 1 201 ? -12.692 3.540 8.469 1.00 79.19 201 SER A O 1
ATOM 1484 N N . GLN A 1 202 ? -12.436 1.341 8.822 1.00 77.94 202 GLN A N 1
ATOM 1485 C CA . GLN A 1 202 ? -12.848 1.371 10.229 1.00 77.94 202 GLN A CA 1
ATOM 1486 C C . GLN A 1 202 ? -11.926 2.229 11.093 1.00 77.94 202 GLN A C 1
ATOM 1488 O O . GLN A 1 202 ? -12.417 2.988 11.929 1.00 77.94 202 GLN A O 1
ATOM 1493 N N . ALA A 1 203 ? -10.610 2.111 10.895 1.00 74.56 203 ALA A N 1
ATOM 1494 C CA . ALA A 1 203 ? -9.620 2.890 11.633 1.00 74.56 203 ALA A CA 1
ATOM 1495 C C . ALA A 1 203 ? -9.785 4.393 11.364 1.00 74.56 203 ALA A C 1
ATOM 1497 O O . ALA A 1 203 ? -9.867 5.178 12.305 1.00 74.56 203 ALA A O 1
ATOM 1498 N N . VAL A 1 204 ? -9.942 4.775 10.093 1.00 72.38 204 VAL A N 1
ATOM 1499 C CA . VAL A 1 204 ? -10.139 6.173 9.681 1.00 72.38 204 VAL A CA 1
ATOM 1500 C C . VAL A 1 204 ? -11.430 6.755 10.262 1.00 72.38 204 VAL A C 1
ATOM 1502 O O . VAL A 1 204 ? -11.422 7.840 10.840 1.00 72.38 204 VAL A O 1
ATOM 1505 N N . ILE A 1 205 ? -12.541 6.020 10.172 1.00 70.56 205 ILE A N 1
ATOM 1506 C CA . ILE A 1 205 ? -13.841 6.488 10.673 1.00 70.56 205 ILE A CA 1
ATOM 1507 C C . ILE A 1 205 ? -13.821 6.600 12.202 1.00 70.56 205 ILE A C 1
ATOM 1509 O O . ILE A 1 205 ? -14.278 7.599 12.753 1.00 70.56 205 ILE A O 1
ATOM 1513 N N . SER A 1 206 ? -13.250 5.614 12.898 1.00 71.00 206 SER A N 1
ATOM 1514 C CA . SER A 1 206 ? -13.125 5.666 14.359 1.00 71.00 206 SER A CA 1
ATOM 1515 C C . SER A 1 206 ? -12.249 6.837 14.808 1.00 71.00 206 SER A C 1
ATOM 1517 O O . SER A 1 206 ? -12.599 7.508 15.771 1.00 71.00 206 SER A O 1
ATOM 1519 N N . GLY A 1 207 ? -11.154 7.122 14.094 1.00 67.62 207 GLY A N 1
ATOM 1520 C CA . GLY A 1 207 ? -10.284 8.266 14.378 1.00 67.62 207 GLY A CA 1
ATOM 1521 C C . GLY A 1 207 ? -10.926 9.628 14.093 1.00 67.62 207 GLY A C 1
ATOM 1522 O O . GLY A 1 207 ? -10.597 10.601 14.760 1.00 67.62 207 GLY A O 1
ATOM 1523 N N . ALA A 1 208 ? -11.859 9.712 13.139 1.00 67.19 208 ALA A N 1
ATOM 1524 C CA . ALA A 1 208 ? -12.550 10.960 12.806 1.00 67.19 208 ALA A CA 1
ATOM 1525 C C . ALA A 1 208 ? -13.716 11.311 13.750 1.00 67.19 208 ALA A C 1
ATOM 1527 O O . ALA A 1 208 ? -14.070 12.485 13.865 1.00 67.19 208 ALA A O 1
ATOM 1528 N N . PHE A 1 209 ? -14.329 10.315 14.399 1.00 64.62 209 PHE A N 1
ATOM 1529 C CA . PHE A 1 209 ? -15.509 10.496 15.260 1.00 64.62 209 PHE A CA 1
ATOM 1530 C C . PHE A 1 209 ? -15.259 10.217 16.758 1.00 64.62 209 PHE A C 1
ATOM 1532 O O . PHE A 1 209 ? -16.217 10.259 17.536 1.00 64.62 209 PHE A O 1
ATOM 1539 N N . SER A 1 210 ? -14.013 9.933 17.162 1.00 56.34 210 SER A N 1
ATOM 1540 C CA . SER A 1 210 ? -13.577 9.801 18.567 1.00 56.34 210 SER A CA 1
ATOM 1541 C C . SER A 1 210 ? -13.058 11.114 19.142 1.00 56.34 210 SER A C 1
ATOM 1543 O O . SER A 1 210 ? -13.078 11.204 20.392 1.00 56.34 210 SER A O 1
#

pLDDT: mean 84.35, std 9.23, range [56.34, 96.56]

Sequence (210 aa):
MILGIGIVGASLFFGDAVITPAISVLSAVEGMNVVTPTFQPYVVPLTLVILAMVFAVQRFGTGGVGLVFGPVTAVWFLAIGLSGLNHIIADPEILWAVSPHYIVAFLINSPDVAFVTIGAIFLAVTGAEALYADLGHFGCKPIVLAWLAIVFPCLLLNYAGQGAFVLAKNGVVGHPFFEMNEGWTLIPMVVLATAATVIASQAVISGAFS

Foldseek 3Di:
DVVVVVVVVLVVLVVCLVVLLLVLLLLLLCLVCVVPVVCVVVSNVVSVVLVVVLVVCPVVDCVVVVVVLVVLLLVLLVLLLVLLQVLCVVPVVLVCVPDCVVLVVCCVVPVPVSVVVVVVVVVVCPPVVLLVVCCVPPNDVVSVCCCVVTNVSSVVSNVSSLVSQCVVVVNDDDPSSQVSQPDPSNVVNSVSSNVNSSSVSSSSNVVSPD